Protein AF-A0A9X3ETC8-F1 (afdb_monomer_lite)

Foldseek 3Di:
DVVVVVVVVVCVVVVCCVPPQPPSVLVVQEPQDPWDFPDSPDVVFKGKTFGPVQVVPPWAFIWIWGFDPPDPGRHTDTDDGPGRGPQVVVVVVVQCVVQVVFKQKDKDFDDPLLVVLLVVPPPQWDWDDDPQWIWTDGDFWIWIWRQPDPPGIMIIIIGGHDDPDCPCNVVVNVVSVVVSCVSSVVD

pLDDT: mean 70.26, std 15.87, range [27.22, 92.06]

Structure (mmCIF, N/CA/C/O backbone):
data_AF-A0A9X3ETC8-F1
#
_entry.id   AF-A0A9X3ETC8-F1
#
loop_
_atom_site.group_PDB
_atom_site.id
_atom_site.type_symbol
_atom_site.label_atom_id
_atom_site.label_alt_id
_atom_site.label_comp_id
_atom_site.label_asym_id
_atom_site.label_entity_id
_atom_site.label_seq_id
_atom_site.pdbx_PDB_ins_code
_atom_site.Cartn_x
_atom_site.Cartn_y
_atom_site.Cartn_z
_atom_site.occupancy
_atom_site.B_iso_or_equiv
_atom_site.auth_seq_id
_atom_site.auth_comp_id
_atom_site.auth_asym_id
_atom_site.auth_atom_id
_atom_site.pdbx_PDB_model_num
ATOM 1 N N . MET A 1 1 ? 6.083 -16.010 -9.953 1.00 39.16 1 MET A N 1
ATOM 2 C CA . MET A 1 1 ? 7.253 -15.133 -10.271 1.00 39.16 1 MET A CA 1
ATOM 3 C C . MET A 1 1 ? 8.166 -15.780 -11.310 1.00 39.16 1 MET A C 1
ATOM 5 O O . MET A 1 1 ? 8.525 -15.115 -12.273 1.00 39.16 1 MET A O 1
ATOM 9 N N . ARG A 1 2 ? 8.462 -17.085 -11.193 1.00 27.22 2 ARG A N 1
ATOM 10 C CA . ARG A 1 2 ? 9.094 -17.860 -12.276 1.00 27.22 2 ARG A CA 1
ATOM 11 C C . ARG A 1 2 ? 8.297 -17.810 -13.585 1.00 27.22 2 ARG A C 1
ATOM 13 O O . ARG A 1 2 ? 8.918 -17.702 -14.631 1.00 27.22 2 ARG A O 1
ATOM 20 N N . GLU A 1 3 ? 6.960 -17.785 -13.538 1.00 28.52 3 GLU A N 1
ATOM 21 C CA . GLU A 1 3 ? 6.150 -17.654 -14.761 1.00 28.52 3 GLU A CA 1
ATOM 22 C C . GLU A 1 3 ? 6.365 -16.311 -15.467 1.00 28.52 3 GLU A C 1
ATOM 24 O O . GLU A 1 3 ? 6.357 -16.254 -16.689 1.00 28.52 3 GLU A O 1
ATOM 29 N N . TRP A 1 4 ? 6.624 -15.239 -14.712 1.00 42.66 4 TRP A N 1
ATOM 30 C CA . TRP A 1 4 ? 6.916 -13.921 -15.275 1.00 42.66 4 TRP A CA 1
ATOM 31 C C . TRP A 1 4 ? 8.305 -13.874 -15.914 1.00 42.66 4 TRP A C 1
ATOM 33 O O . TRP A 1 4 ? 8.457 -13.289 -16.975 1.00 42.66 4 TRP A O 1
ATOM 43 N N . ILE A 1 5 ? 9.305 -14.529 -15.319 1.00 41.41 5 ILE A N 1
ATOM 44 C CA . ILE A 1 5 ? 10.657 -14.628 -15.895 1.00 41.41 5 ILE A CA 1
ATOM 45 C C . ILE A 1 5 ? 10.641 -15.450 -17.193 1.00 41.41 5 ILE A C 1
ATOM 47 O O . ILE A 1 5 ? 11.252 -15.038 -18.174 1.00 41.41 5 ILE A O 1
ATOM 51 N N . VAL A 1 6 ? 9.904 -16.566 -17.221 1.00 38.47 6 VAL A N 1
ATOM 52 C CA . VAL A 1 6 ? 9.721 -17.390 -18.432 1.00 38.47 6 VAL A CA 1
ATOM 53 C C . VAL A 1 6 ? 8.978 -16.598 -19.509 1.00 38.47 6 VAL A C 1
ATOM 55 O O . VAL A 1 6 ? 9.442 -16.532 -20.642 1.00 38.47 6 VAL A O 1
ATOM 58 N N . LEU A 1 7 ? 7.896 -15.903 -19.146 1.00 48.09 7 LEU A N 1
ATOM 59 C CA . LEU A 1 7 ? 7.176 -15.021 -20.063 1.00 48.09 7 LEU A CA 1
ATOM 60 C C . LEU A 1 7 ? 8.087 -13.921 -20.638 1.00 48.09 7 LEU A C 1
ATOM 62 O O . LEU A 1 7 ? 7.991 -13.605 -21.817 1.00 48.09 7 LEU A O 1
ATOM 66 N N . LEU A 1 8 ? 8.990 -13.348 -19.837 1.00 51.72 8 LEU A N 1
ATOM 67 C CA . LEU A 1 8 ? 9.941 -12.329 -20.294 1.00 51.72 8 LEU A CA 1
ATOM 68 C C . LEU A 1 8 ? 10.992 -12.895 -21.256 1.00 51.72 8 LEU A C 1
ATOM 70 O O . LEU A 1 8 ? 11.336 -12.225 -22.232 1.00 51.72 8 LEU A O 1
ATOM 74 N N . ASP A 1 9 ? 11.492 -14.103 -20.997 1.00 51.66 9 ASP A N 1
ATOM 75 C CA . ASP A 1 9 ? 12.443 -14.769 -21.889 1.00 51.66 9 ASP A CA 1
ATOM 76 C C . ASP A 1 9 ? 11.777 -15.129 -23.225 1.00 51.66 9 ASP A C 1
ATOM 78 O O . ASP A 1 9 ? 12.325 -14.846 -24.293 1.00 51.66 9 ASP A O 1
ATOM 82 N N . ASP A 1 10 ? 10.534 -15.612 -23.180 1.00 49.53 10 ASP A N 1
ATOM 83 C CA . ASP A 1 10 ? 9.731 -15.890 -24.369 1.00 49.53 10 ASP A CA 1
ATOM 84 C C . ASP A 1 10 ? 9.409 -14.611 -25.156 1.00 49.53 10 ASP A C 1
ATOM 86 O O . ASP A 1 10 ? 9.655 -14.562 -26.361 1.00 49.53 10 ASP A O 1
ATOM 90 N N . ILE A 1 11 ? 8.948 -13.534 -24.509 1.00 52.75 11 ILE A N 1
ATOM 91 C CA . ILE A 1 11 ? 8.689 -12.237 -25.167 1.00 52.75 11 ILE A CA 1
ATOM 92 C C . ILE A 1 11 ? 9.970 -11.683 -25.804 1.00 52.75 11 ILE A C 1
ATOM 94 O O . ILE A 1 11 ? 9.935 -11.157 -26.921 1.00 52.75 11 ILE A O 1
ATOM 98 N N . ARG A 1 12 ? 11.119 -11.824 -25.127 1.00 53.34 12 ARG A N 1
ATOM 99 C CA . ARG A 1 12 ? 12.424 -11.408 -25.651 1.00 53.34 12 ARG A CA 1
ATOM 100 C C . ARG A 1 12 ? 12.841 -12.235 -26.860 1.00 53.34 12 ARG A C 1
ATOM 102 O O . ARG A 1 12 ? 13.267 -11.646 -27.851 1.00 53.34 12 ARG A O 1
ATOM 109 N N . ARG A 1 13 ? 12.714 -13.561 -26.797 1.00 59.81 13 ARG A N 1
ATOM 110 C CA . ARG A 1 13 ? 13.064 -14.470 -27.897 1.00 59.81 13 ARG A CA 1
ATOM 111 C C . ARG A 1 13 ? 12.157 -14.273 -29.110 1.00 59.81 13 ARG A C 1
ATOM 113 O O . ARG A 1 13 ? 12.621 -14.378 -30.239 1.00 59.81 13 ARG A O 1
ATOM 120 N N . LEU A 1 14 ? 10.884 -13.971 -28.872 1.00 52.88 14 LEU A N 1
ATOM 121 C CA . LEU A 1 14 ? 9.874 -13.771 -29.910 1.00 52.88 14 LEU A CA 1
ATOM 122 C C . LEU A 1 14 ? 9.866 -12.348 -30.485 1.00 52.88 14 LEU A C 1
ATOM 124 O O . LEU A 1 14 ? 9.165 -12.098 -31.459 1.00 52.88 14 LEU A O 1
ATOM 128 N N . GLY A 1 15 ? 10.601 -11.401 -29.891 1.00 54.16 15 GLY A N 1
ATOM 129 C CA . GLY A 1 15 ? 10.551 -9.991 -30.294 1.00 54.16 15 GLY A CA 1
ATOM 130 C C . GLY A 1 15 ? 9.180 -9.333 -30.077 1.00 54.16 15 GLY A C 1
ATOM 131 O O . GLY A 1 15 ? 8.964 -8.216 -30.537 1.00 54.16 15 GLY A O 1
ATOM 132 N N . ALA A 1 16 ? 8.277 -9.986 -29.342 1.00 51.78 16 ALA A N 1
ATOM 133 C CA . ALA A 1 16 ? 6.860 -9.640 -29.213 1.00 51.78 16 ALA A CA 1
ATOM 134 C C . ALA A 1 16 ? 6.584 -8.583 -28.126 1.00 51.78 16 ALA A C 1
ATOM 136 O O . ALA A 1 16 ? 5.468 -8.462 -27.617 1.00 51.78 16 ALA A O 1
ATOM 137 N N . TRP A 1 17 ? 7.604 -7.810 -27.737 1.00 50.12 17 TRP A N 1
ATOM 138 C CA . TRP A 1 17 ? 7.498 -6.773 -26.701 1.00 50.12 17 TRP A CA 1
ATOM 139 C C . TRP A 1 17 ? 6.388 -5.762 -26.993 1.00 50.12 17 TRP A C 1
ATOM 141 O O . TRP A 1 17 ? 5.783 -5.231 -26.062 1.00 50.12 17 TRP A O 1
ATOM 151 N N . THR A 1 18 ? 6.117 -5.509 -28.276 1.00 43.97 18 THR A N 1
ATOM 152 C CA . THR A 1 18 ? 5.063 -4.598 -28.721 1.00 43.97 18 THR A CA 1
ATOM 153 C C . THR A 1 18 ? 3.661 -5.176 -28.705 1.00 43.97 18 THR A C 1
ATOM 155 O O . THR A 1 18 ? 2.703 -4.410 -28.685 1.00 43.97 18 THR A O 1
ATOM 158 N N . ASP A 1 19 ? 3.551 -6.499 -28.678 1.00 40.22 19 ASP A N 1
ATOM 159 C CA . ASP A 1 19 ? 2.293 -7.201 -28.921 1.00 40.22 19 ASP A CA 1
ATOM 160 C C . ASP A 1 19 ? 1.645 -7.655 -27.606 1.00 40.22 19 ASP A C 1
ATOM 162 O O . ASP A 1 19 ? 0.431 -7.830 -27.531 1.00 40.22 19 ASP A O 1
ATOM 166 N N . VAL A 1 20 ? 2.448 -7.806 -26.546 1.00 42.38 20 VAL A N 1
ATOM 167 C CA . VAL A 1 20 ? 1.990 -8.270 -25.225 1.00 42.38 20 VAL A CA 1
ATOM 168 C C . VAL A 1 20 ? 1.671 -7.117 -24.263 1.00 42.38 20 VAL A C 1
ATOM 170 O O . VAL A 1 20 ? 0.860 -7.277 -23.351 1.00 42.38 20 VAL A O 1
ATOM 173 N N . LEU A 1 21 ? 2.263 -5.934 -24.456 1.00 48.97 21 LEU A N 1
ATOM 174 C CA . LEU A 1 21 ? 2.048 -4.773 -23.588 1.00 48.97 21 LEU A CA 1
ATOM 175 C C . LEU A 1 21 ? 1.193 -3.727 -24.309 1.00 48.97 21 LEU A C 1
ATOM 177 O O . LEU A 1 21 ? 1.611 -3.166 -25.318 1.00 48.97 21 LEU A O 1
ATOM 181 N N . ARG A 1 22 ? 0.009 -3.438 -23.754 1.00 39.44 22 ARG A N 1
ATOM 182 C CA . ARG A 1 22 ? -1.013 -2.545 -24.341 1.00 39.44 22 ARG A CA 1
ATOM 183 C C . ARG A 1 22 ? -0.495 -1.134 -24.695 1.00 39.44 22 ARG A C 1
ATOM 185 O O . ARG A 1 22 ? -1.075 -0.518 -25.577 1.00 39.44 22 ARG A O 1
ATOM 192 N N . ASP A 1 23 ? 0.613 -0.687 -24.085 1.00 44.75 23 ASP A N 1
ATOM 193 C CA . ASP A 1 23 ? 1.256 0.626 -24.301 1.00 44.75 23 ASP A CA 1
ATOM 194 C C . ASP A 1 23 ? 2.747 0.541 -24.686 1.00 44.75 23 ASP A C 1
ATOM 196 O O . ASP A 1 23 ? 3.577 1.375 -24.317 1.00 44.75 23 ASP A O 1
ATOM 200 N N . ALA A 1 24 ? 3.136 -0.476 -25.453 1.00 41.62 24 ALA A N 1
ATOM 201 C CA . ALA A 1 24 ? 4.537 -0.701 -25.806 1.00 41.62 24 ALA A CA 1
ATOM 202 C C . ALA A 1 24 ? 5.224 0.427 -26.606 1.00 41.62 24 ALA A C 1
ATOM 204 O O . ALA A 1 24 ? 6.454 0.492 -26.650 1.00 41.62 24 ALA A O 1
ATOM 205 N N . TRP A 1 25 ? 4.460 1.339 -27.215 1.00 38.66 25 TRP A N 1
ATOM 206 C CA . TRP A 1 25 ? 5.013 2.526 -27.876 1.00 38.66 25 TRP A CA 1
ATOM 207 C C . TRP A 1 25 ? 5.568 3.553 -26.876 1.00 38.66 25 TRP A C 1
ATOM 209 O O . TRP A 1 25 ? 6.599 4.160 -27.162 1.00 38.66 25 TRP A O 1
ATOM 219 N N . ALA A 1 26 ? 4.967 3.682 -25.685 1.00 42.34 26 ALA A N 1
ATOM 220 C CA . ALA A 1 26 ? 5.482 4.528 -24.601 1.00 42.34 26 ALA A CA 1
ATOM 221 C C . ALA A 1 26 ? 6.759 3.940 -23.968 1.00 42.34 26 ALA A C 1
ATOM 223 O O . ALA A 1 26 ? 7.616 4.669 -23.479 1.00 42.34 26 ALA A O 1
ATOM 224 N N . LEU A 1 27 ? 6.944 2.617 -24.047 1.00 45.84 27 LEU A N 1
ATOM 225 C CA . LEU A 1 27 ? 8.102 1.921 -23.475 1.00 45.84 27 LEU A CA 1
ATOM 226 C C . LEU A 1 27 ? 9.384 2.022 -24.319 1.00 45.84 27 LEU A C 1
ATOM 228 O O . LEU A 1 27 ? 10.471 1.799 -23.791 1.00 45.84 27 LEU A O 1
ATOM 232 N N . ARG A 1 28 ? 9.298 2.402 -25.604 1.00 49.78 28 ARG A N 1
ATOM 233 C CA . ARG A 1 28 ? 10.486 2.669 -26.447 1.00 49.78 28 ARG A CA 1
ATOM 234 C C . ARG A 1 28 ? 11.244 3.934 -26.032 1.00 49.78 28 ARG A C 1
ATOM 236 O O . ARG A 1 28 ? 12.411 4.090 -26.371 1.00 49.78 28 ARG A O 1
ATOM 243 N N . GLN A 1 29 ? 10.585 4.826 -25.300 1.00 50.62 29 GLN A N 1
ATOM 244 C CA . GLN A 1 29 ? 11.038 6.179 -24.954 1.00 50.62 29 GLN A CA 1
ATOM 245 C C . GLN A 1 29 ? 11.802 6.252 -23.631 1.00 50.62 29 GLN A C 1
ATOM 247 O O . GLN A 1 29 ? 11.858 7.266 -22.935 1.00 50.62 29 GLN A O 1
ATOM 252 N N . VAL A 1 30 ? 12.336 5.114 -23.227 1.00 50.44 30 VAL A N 1
ATOM 253 C CA . VAL A 1 30 ? 12.694 4.869 -21.856 1.00 50.44 30 VAL A CA 1
ATOM 254 C C . VAL A 1 30 ? 14.206 4.589 -21.797 1.00 50.44 30 VAL A C 1
ATOM 256 O O . VAL A 1 30 ? 14.638 3.504 -22.195 1.00 50.44 30 VAL A O 1
ATOM 259 N N . PRO A 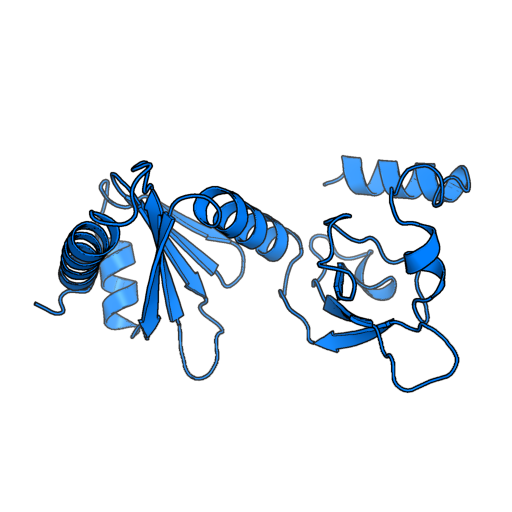1 31 ? 15.043 5.529 -21.308 1.00 45.53 31 PRO A N 1
ATOM 260 C CA . PRO A 1 31 ? 16.495 5.441 -21.468 1.00 45.53 31 PRO A CA 1
ATOM 261 C C . PRO A 1 31 ? 17.098 4.203 -20.788 1.00 45.53 31 PRO A C 1
ATOM 263 O O . PRO A 1 31 ? 16.998 4.036 -19.566 1.00 45.53 31 PRO A O 1
ATOM 266 N N . GLY A 1 32 ? 17.720 3.335 -21.598 1.00 51.44 32 GLY A N 1
ATOM 267 C CA . GLY A 1 32 ? 18.403 2.102 -21.183 1.00 51.44 32 GLY A CA 1
ATOM 268 C C . GLY A 1 32 ? 17.520 0.857 -21.009 1.00 51.44 32 GLY A C 1
ATOM 269 O O . GLY A 1 32 ? 17.924 -0.047 -20.276 1.00 51.44 32 GLY A O 1
ATOM 270 N N . ARG A 1 33 ? 16.306 0.798 -21.586 1.00 48.22 33 ARG A N 1
ATOM 271 C CA . ARG A 1 33 ? 15.261 -0.110 -21.074 1.00 48.22 33 ARG A CA 1
ATOM 272 C C . ARG A 1 33 ? 14.679 -1.118 -22.068 1.00 48.22 33 ARG A C 1
ATOM 274 O O . ARG A 1 33 ? 13.814 -0.815 -22.875 1.00 48.22 33 ARG A O 1
ATOM 281 N N . GLN A 1 34 ? 15.033 -2.378 -21.828 1.00 45.31 34 GLN A N 1
ATOM 282 C CA . GLN A 1 34 ? 14.022 -3.387 -21.509 1.00 45.31 34 GLN A CA 1
ATOM 283 C C . GLN A 1 34 ? 13.598 -3.148 -20.049 1.00 45.31 34 GLN A C 1
ATOM 285 O O . GLN A 1 34 ? 14.289 -3.580 -19.128 1.00 45.31 34 GLN A O 1
ATOM 290 N N . ALA A 1 35 ? 12.534 -2.384 -19.813 1.00 45.16 35 ALA A N 1
ATOM 291 C CA . ALA A 1 35 ? 11.927 -2.274 -18.488 1.00 45.16 35 ALA A CA 1
ATOM 292 C C . ALA A 1 35 ? 10.470 -2.677 -18.589 1.00 45.16 35 ALA A C 1
ATOM 294 O O . ALA A 1 35 ? 9.764 -2.306 -19.524 1.00 45.16 35 ALA A O 1
ATOM 295 N N . PHE A 1 36 ? 10.059 -3.470 -17.615 1.00 48.34 36 PHE A N 1
ATOM 296 C CA . PHE A 1 36 ? 8.737 -4.044 -17.533 1.00 48.34 36 PHE A CA 1
ATOM 297 C C . PHE A 1 36 ? 7.883 -3.156 -16.630 1.00 48.34 36 PHE A C 1
ATOM 299 O O . PHE A 1 36 ? 8.247 -2.946 -15.473 1.00 48.34 36 PHE A O 1
ATOM 306 N N . SER A 1 37 ? 6.779 -2.613 -17.151 1.00 50.16 37 SER A N 1
ATOM 307 C CA . SER A 1 37 ? 5.783 -1.955 -16.303 1.00 50.16 37 SER A CA 1
ATOM 308 C C . SER A 1 37 ? 4.886 -3.026 -15.701 1.00 50.16 37 SER A C 1
ATOM 310 O O . SER A 1 37 ? 4.247 -3.775 -16.437 1.00 50.16 37 SER A O 1
ATOM 312 N N . LEU A 1 38 ? 4.814 -3.098 -14.374 1.00 51.50 38 LEU A N 1
ATOM 313 C CA . LEU A 1 38 ? 3.945 -4.061 -13.681 1.00 5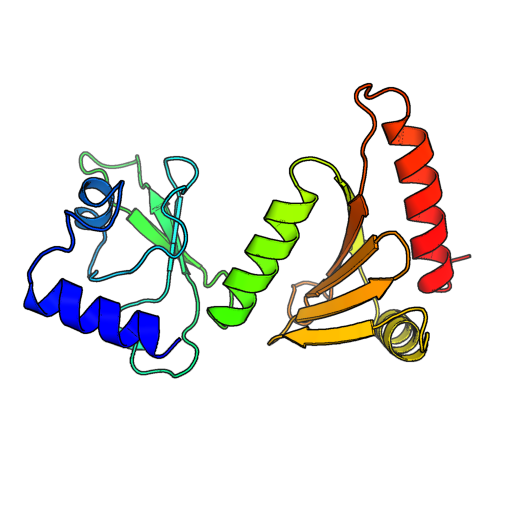1.50 38 LEU A CA 1
ATOM 314 C C . LEU A 1 38 ? 2.463 -3.669 -13.753 1.00 51.50 38 LEU A C 1
ATOM 316 O O . LEU A 1 38 ? 1.585 -4.478 -13.470 1.00 51.50 38 LEU A O 1
ATOM 320 N N . LEU A 1 39 ? 2.188 -2.430 -14.163 1.00 50.00 39 LEU A N 1
ATOM 321 C CA . LEU A 1 39 ? 0.864 -1.939 -14.507 1.00 50.00 39 LEU A CA 1
ATOM 322 C C . LEU A 1 39 ? 0.945 -1.231 -15.844 1.00 50.00 39 LEU A C 1
ATOM 324 O O . LEU A 1 39 ? 1.660 -0.244 -16.007 1.00 50.00 39 LEU A O 1
ATOM 328 N N . VAL A 1 40 ? 0.183 -1.732 -16.804 1.00 42.72 40 VAL A N 1
ATOM 329 C CA . VAL A 1 40 ? 0.017 -1.085 -18.106 1.00 42.72 40 VAL A CA 1
ATOM 330 C C . VAL A 1 40 ? -0.894 0.149 -17.998 1.00 42.72 40 VAL A C 1
ATOM 332 O O . VAL A 1 40 ? -0.940 0.949 -18.910 1.00 42.72 40 VAL A O 1
ATOM 335 N N . SER A 1 41 ? -1.543 0.389 -16.854 1.00 41.31 41 SER A N 1
ATOM 336 C CA . SER A 1 41 ? -2.283 1.631 -16.599 1.00 41.31 41 SER A CA 1
ATOM 337 C C . SER A 1 41 ? -1.474 2.558 -15.695 1.00 41.31 41 SER A C 1
ATOM 339 O O . SER A 1 41 ? -1.837 2.804 -14.546 1.00 41.31 41 SER A O 1
ATOM 341 N N . GLY A 1 42 ? -0.346 3.043 -16.206 1.00 45.19 42 GLY A N 1
ATOM 342 C CA . GLY A 1 42 ? 0.238 4.271 -15.685 1.00 45.19 42 GLY A CA 1
ATOM 343 C C . GLY A 1 42 ? -0.744 5.412 -15.926 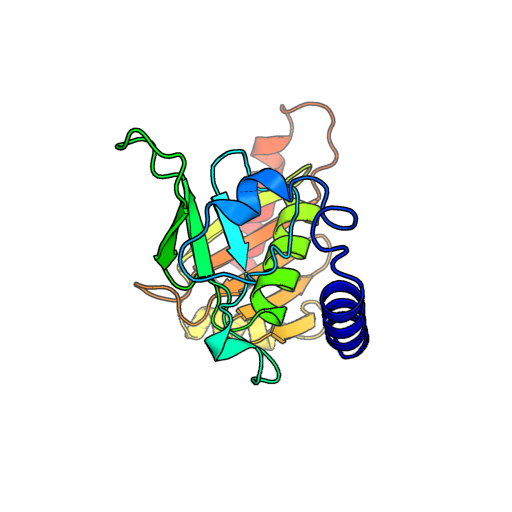1.00 45.19 42 GLY A C 1
ATOM 344 O O . GLY A 1 42 ? -1.312 5.494 -17.010 1.00 45.19 42 GLY A O 1
ATOM 345 N N . GLU A 1 43 ? -0.999 6.262 -14.936 1.00 51.88 43 GLU A N 1
ATOM 346 C CA . GLU A 1 43 ? -1.763 7.499 -15.122 1.00 51.88 43 GLU A CA 1
ATOM 347 C C . GLU A 1 43 ? -1.011 8.411 -16.108 1.00 51.88 43 GLU A C 1
ATOM 349 O O . GLU A 1 43 ? -0.249 9.252 -15.659 1.00 51.88 43 GLU A O 1
ATOM 354 N N . SER A 1 44 ? -1.174 8.167 -17.418 1.00 56.00 44 SER A N 1
ATOM 355 C CA . SER A 1 44 ? -0.645 8.800 -18.654 1.00 56.00 44 SER A CA 1
ATOM 356 C C . SER A 1 44 ? 0.853 9.173 -18.736 1.00 56.00 44 SER A C 1
ATOM 358 O O . SER A 1 44 ? 1.449 9.062 -19.804 1.00 56.00 44 SER A O 1
ATOM 360 N N . ASP A 1 45 ? 1.488 9.524 -17.621 1.00 70.50 45 ASP A N 1
ATOM 361 C CA . ASP A 1 45 ? 2.791 10.178 -17.512 1.00 70.50 45 ASP A CA 1
ATOM 362 C C . ASP A 1 45 ? 3.720 9.456 -16.523 1.00 70.50 45 ASP A C 1
ATOM 364 O O . ASP A 1 45 ? 4.820 9.932 -16.239 1.00 70.50 45 ASP A O 1
ATOM 368 N N . ARG A 1 46 ? 3.294 8.329 -15.938 1.00 67.75 46 ARG A N 1
ATOM 369 C CA . ARG A 1 46 ? 4.087 7.580 -14.952 1.00 67.75 46 ARG A CA 1
ATOM 370 C C . ARG A 1 46 ? 4.079 6.081 -15.205 1.00 67.75 46 ARG A C 1
ATOM 372 O O . ARG A 1 46 ? 3.022 5.480 -15.324 1.00 67.75 46 ARG A O 1
ATOM 379 N N . HIS A 1 47 ? 5.257 5.466 -15.175 1.00 73.00 47 HIS A N 1
ATOM 380 C CA . HIS A 1 47 ? 5.431 4.014 -15.171 1.00 73.00 47 HIS A CA 1
ATOM 381 C C . HIS A 1 47 ? 6.179 3.555 -13.923 1.00 73.00 47 HIS A C 1
ATOM 383 O O . HIS A 1 47 ? 6.989 4.301 -13.368 1.00 73.00 47 HIS A O 1
ATOM 389 N N . TRP A 1 48 ? 5.958 2.299 -13.528 1.00 75.81 48 TRP A N 1
ATOM 390 C CA . TRP A 1 48 ? 6.671 1.673 -12.419 1.00 75.81 48 TRP A CA 1
ATOM 391 C C . TRP A 1 48 ? 7.211 0.308 -12.803 1.00 75.81 48 TRP A C 1
ATOM 393 O O . TRP A 1 48 ? 6.483 -0.527 -13.340 1.00 75.81 48 TRP A O 1
ATOM 403 N N . GLY A 1 49 ? 8.481 0.064 -12.499 1.00 76.25 49 GLY A N 1
ATOM 404 C CA . GLY A 1 49 ? 9.093 -1.226 -12.791 1.00 76.25 49 GLY A CA 1
ATOM 405 C C . GLY A 1 49 ? 10.537 -1.353 -12.322 1.00 76.25 49 GLY A C 1
ATOM 406 O O . GLY A 1 49 ? 11.160 -0.349 -11.962 1.00 76.25 49 GLY A O 1
ATOM 407 N N . PRO A 1 50 ? 11.087 -2.577 -12.330 1.00 75.38 50 PRO A N 1
ATOM 408 C CA . PRO A 1 50 ? 12.501 -2.806 -12.083 1.00 75.38 50 PRO A CA 1
ATOM 409 C C . PRO A 1 50 ? 13.364 -2.298 -13.244 1.00 75.38 50 PRO A C 1
ATOM 411 O O . PRO A 1 50 ? 12.914 -2.157 -14.385 1.00 75.38 50 PRO A O 1
ATOM 414 N N . GLN A 1 51 ? 14.639 -2.036 -12.958 1.00 72.25 51 GLN A N 1
ATOM 415 C CA . GLN A 1 51 ? 15.629 -1.748 -13.993 1.00 72.25 51 GLN A CA 1
ATOM 416 C C . GLN A 1 51 ? 16.263 -3.036 -14.511 1.00 72.25 51 GLN A C 1
ATOM 418 O O . GLN A 1 51 ? 16.382 -4.014 -13.779 1.00 72.25 51 GLN A O 1
ATOM 423 N N . PHE A 1 52 ? 16.757 -3.007 -15.752 1.00 66.06 52 PHE A N 1
ATOM 424 C CA . PHE A 1 52 ? 17.413 -4.160 -16.374 1.00 66.06 52 PHE A CA 1
ATOM 425 C C . PHE A 1 52 ? 18.550 -4.736 -15.514 1.00 66.06 52 PHE A C 1
ATOM 427 O O . PHE A 1 52 ? 18.650 -5.946 -15.338 1.00 66.06 52 PHE A O 1
ATOM 434 N N . ARG A 1 53 ? 19.359 -3.860 -14.904 1.00 72.75 53 ARG A N 1
ATOM 435 C CA . ARG A 1 53 ? 20.460 -4.246 -14.005 1.00 72.75 53 ARG A CA 1
ATOM 436 C C . ARG A 1 53 ? 20.014 -5.021 -12.761 1.00 72.75 53 ARG A C 1
ATOM 438 O O . ARG A 1 53 ? 20.828 -5.711 -12.163 1.00 72.75 53 ARG A O 1
ATOM 445 N N . ASP A 1 54 ? 18.752 -4.885 -12.365 1.00 72.94 54 ASP A N 1
ATOM 446 C CA . ASP A 1 54 ? 18.198 -5.510 -11.169 1.00 72.94 54 ASP A CA 1
ATOM 447 C C . ASP A 1 54 ? 17.462 -6.821 -11.483 1.00 72.94 54 ASP A C 1
ATOM 449 O O . ASP A 1 54 ? 17.177 -7.574 -10.560 1.00 72.94 54 ASP A O 1
ATOM 453 N N . LEU A 1 55 ? 17.201 -7.149 -12.757 1.00 70.44 55 LEU A N 1
ATOM 454 C CA . LEU A 1 55 ? 16.401 -8.323 -13.149 1.00 70.44 55 LEU A CA 1
ATOM 455 C C . LEU A 1 55 ? 17.004 -9.674 -12.732 1.00 70.44 55 LEU A C 1
ATOM 457 O O . LEU A 1 55 ? 16.281 -10.661 -12.667 1.00 70.44 55 LEU A O 1
ATOM 461 N N . GLY A 1 56 ? 18.307 -9.732 -12.442 1.00 69.19 56 GLY A N 1
ATOM 462 C CA . GLY A 1 56 ? 18.954 -10.937 -11.909 1.00 69.19 56 GLY A CA 1
ATOM 463 C C . GLY A 1 56 ? 18.682 -11.191 -10.421 1.00 69.19 56 GLY A C 1
ATOM 464 O O . GLY A 1 56 ? 19.106 -12.215 -9.890 1.00 69.19 56 GLY A O 1
ATOM 465 N N . ARG A 1 57 ? 18.019 -10.261 -9.726 1.00 72.50 57 ARG A N 1
ATOM 466 C CA . ARG A 1 57 ? 17.654 -10.399 -8.313 1.00 72.50 57 ARG A CA 1
ATOM 467 C C . ARG A 1 57 ? 16.351 -11.176 -8.195 1.00 72.50 57 ARG A C 1
ATOM 469 O O . ARG A 1 57 ? 15.448 -10.986 -9.000 1.00 72.50 57 ARG A O 1
ATOM 476 N N . GLU A 1 58 ? 16.239 -11.983 -7.143 1.00 76.75 58 GLU A N 1
ATOM 477 C CA . GLU A 1 58 ? 15.003 -12.707 -6.837 1.00 76.75 58 GLU A CA 1
ATOM 478 C C . GLU A 1 58 ? 13.819 -11.744 -6.680 1.00 76.75 58 GLU A C 1
ATOM 480 O O . GLU A 1 58 ? 12.777 -11.964 -7.270 1.00 76.75 58 GLU A O 1
ATOM 485 N N . ASP A 1 59 ? 13.986 -10.631 -5.965 1.00 66.75 59 ASP A N 1
ATOM 486 C CA . ASP A 1 59 ? 12.926 -9.638 -5.756 1.00 66.75 59 ASP A CA 1
ATOM 487 C C . ASP A 1 59 ? 13.485 -8.220 -5.983 1.00 66.75 59 ASP A C 1
ATOM 489 O O . ASP A 1 59 ? 14.013 -7.599 -5.050 1.00 66.75 59 ASP A O 1
ATOM 493 N N . PRO A 1 60 ? 13.504 -7.732 -7.239 1.00 78.75 60 PRO A N 1
ATOM 494 C CA . PRO A 1 60 ? 14.159 -6.477 -7.582 1.00 78.75 60 PRO A CA 1
ATOM 495 C C . PRO A 1 60 ? 13.386 -5.252 -7.073 1.00 78.75 60 PRO A C 1
ATOM 497 O O . PRO A 1 60 ? 12.162 -5.293 -6.963 1.00 78.75 60 PRO A O 1
ATOM 500 N N . PRO A 1 61 ? 14.066 -4.123 -6.812 1.00 81.38 61 PRO A N 1
ATOM 501 C CA . PRO A 1 61 ? 13.407 -2.867 -6.475 1.00 81.38 61 PRO A CA 1
ATOM 502 C C . PRO A 1 61 ? 12.539 -2.353 -7.624 1.00 81.38 61 PRO A C 1
ATOM 504 O O . PRO A 1 61 ? 12.832 -2.576 -8.799 1.00 81.38 61 PRO A O 1
ATOM 507 N N . THR A 1 62 ? 11.496 -1.603 -7.272 1.00 80.38 62 THR A N 1
ATOM 508 C CA . THR A 1 62 ? 10.617 -0.919 -8.226 1.00 80.38 62 THR A CA 1
ATOM 509 C C . THR A 1 62 ? 10.931 0.571 -8.245 1.00 80.38 62 THR A C 1
ATOM 511 O O . THR A 1 62 ? 11.040 1.210 -7.197 1.00 80.38 62 THR A O 1
ATOM 514 N N . TYR A 1 63 ? 11.057 1.135 -9.440 1.00 81.75 63 TYR A N 1
ATOM 515 C CA . TYR A 1 63 ? 11.363 2.545 -9.679 1.00 81.75 63 TYR A CA 1
ATOM 516 C C . TYR A 1 63 ? 10.161 3.248 -10.294 1.00 81.75 63 TYR A C 1
ATOM 518 O O . TYR A 1 63 ? 9.415 2.606 -11.029 1.00 81.75 63 TYR A O 1
ATOM 526 N N . ASP A 1 64 ? 9.993 4.547 -10.036 1.00 79.31 64 ASP A N 1
ATOM 527 C CA . ASP A 1 64 ? 9.111 5.383 -10.850 1.00 79.31 64 ASP A CA 1
ATOM 528 C C . ASP A 1 64 ? 9.845 5.979 -12.052 1.00 79.31 64 ASP A C 1
ATOM 530 O O . ASP A 1 64 ? 11.056 6.234 -12.072 1.00 79.31 64 ASP A O 1
ATOM 534 N N . PHE A 1 65 ? 9.066 6.184 -13.098 1.00 77.19 65 PHE A N 1
ATOM 535 C CA . PHE A 1 65 ? 9.521 6.713 -14.361 1.00 77.19 65 PHE A CA 1
ATOM 536 C C . PHE A 1 65 ? 8.498 7.730 -14.819 1.00 77.19 65 PHE A C 1
ATOM 538 O O . PHE A 1 65 ? 7.361 7.363 -15.093 1.00 77.19 65 PHE A O 1
ATOM 545 N N . VAL A 1 66 ? 8.889 8.997 -14.850 1.00 77.19 66 VAL A N 1
ATOM 546 C CA . VAL A 1 66 ? 7.975 10.111 -15.107 1.00 77.19 66 VAL A CA 1
ATOM 547 C C . VAL A 1 66 ? 8.268 10.669 -16.490 1.00 77.19 66 VAL A C 1
ATOM 549 O O . VAL A 1 66 ? 9.438 10.846 -16.838 1.00 77.19 66 VAL A O 1
ATOM 552 N N . ALA A 1 67 ? 7.221 10.907 -17.274 1.00 72.00 67 ALA A N 1
ATOM 553 C CA . ALA A 1 67 ? 7.323 11.568 -18.561 1.00 72.00 67 ALA A CA 1
ATOM 554 C C . ALA A 1 67 ? 7.939 12.953 -18.357 1.00 72.00 67 ALA A C 1
ATOM 556 O O . ALA A 1 67 ? 7.483 13.753 -17.538 1.00 72.00 67 ALA A O 1
ATOM 557 N N . ASP A 1 68 ? 9.016 13.212 -19.081 1.00 72.38 68 ASP A N 1
ATOM 558 C CA . ASP A 1 68 ? 9.629 14.519 -19.156 1.00 72.38 68 ASP A CA 1
ATOM 559 C C . ASP A 1 68 ? 9.060 15.258 -20.361 1.00 72.38 68 ASP A C 1
ATOM 561 O O . ASP A 1 68 ? 9.382 14.966 -21.509 1.00 72.38 68 ASP A O 1
ATOM 565 N N . TRP A 1 69 ? 8.192 16.222 -20.071 1.00 67.81 69 TRP A N 1
ATOM 566 C CA . TRP A 1 69 ? 7.552 17.071 -21.071 1.00 67.81 69 TRP A CA 1
ATOM 567 C C . TRP A 1 69 ? 8.391 18.304 -21.443 1.00 67.81 69 TRP A C 1
ATOM 569 O O . TRP A 1 69 ? 7.923 19.143 -22.207 1.00 67.81 69 TRP A O 1
ATOM 579 N N . SER A 1 70 ? 9.602 18.458 -20.887 1.00 69.00 70 SER A N 1
ATOM 580 C CA . SER A 1 70 ? 10.434 19.656 -21.086 1.00 69.00 70 SER A CA 1
ATOM 581 C C . SER A 1 70 ? 11.296 19.647 -22.355 1.00 69.00 70 SER A C 1
ATOM 583 O O . SER A 1 70 ? 11.946 20.652 -22.641 1.00 69.00 70 SER A O 1
ATOM 585 N N . GLY A 1 71 ? 11.302 18.552 -23.121 1.00 61.56 71 GLY A N 1
ATOM 586 C CA . GLY A 1 71 ? 12.052 18.426 -24.374 1.00 61.56 71 GLY A CA 1
ATOM 587 C C . GLY A 1 71 ? 11.181 18.031 -25.571 1.00 61.56 71 GLY A C 1
ATOM 588 O O . GLY A 1 71 ? 10.060 17.555 -25.410 1.00 61.56 71 GLY A O 1
ATOM 589 N N . ASP A 1 72 ? 11.732 18.175 -26.781 1.00 55.41 72 ASP A N 1
ATOM 590 C CA . ASP A 1 72 ? 11.089 17.775 -28.051 1.00 55.41 72 ASP A CA 1
ATOM 591 C C . ASP A 1 72 ? 10.893 16.248 -28.189 1.00 55.41 72 ASP A C 1
ATOM 593 O O . ASP A 1 72 ? 10.226 15.768 -29.108 1.00 55.41 72 ASP A O 1
ATOM 597 N N . GLY A 1 73 ? 11.461 15.465 -27.267 1.00 55.97 73 GLY A N 1
ATOM 598 C CA . GLY A 1 73 ? 11.245 14.031 -27.136 1.00 55.97 73 GLY A CA 1
ATOM 599 C C . GLY A 1 73 ? 10.372 13.727 -25.925 1.00 55.97 73 GLY A C 1
ATOM 600 O O . GLY A 1 73 ? 10.675 14.153 -24.816 1.00 55.97 73 GLY A O 1
ATOM 601 N N . ARG A 1 74 ? 9.311 12.936 -26.119 1.00 55.53 74 ARG A N 1
ATOM 602 C CA . ARG A 1 74 ? 8.639 12.260 -25.002 1.00 55.53 74 ARG A CA 1
ATOM 603 C C . ARG A 1 74 ? 9.633 11.241 -24.455 1.00 55.53 74 ARG A C 1
ATOM 605 O O . ARG A 1 74 ? 9.758 10.173 -25.036 1.00 55.53 74 ARG A O 1
ATOM 612 N N . GLU A 1 75 ? 10.395 11.581 -23.424 1.00 63.41 75 GLU A N 1
ATOM 613 C CA . GLU A 1 75 ? 11.312 10.651 -22.760 1.00 63.41 75 GLU A CA 1
ATOM 614 C C . GLU A 1 75 ? 10.899 10.458 -21.305 1.00 63.41 75 GLU A C 1
ATOM 616 O O . GLU A 1 75 ? 10.501 11.398 -20.623 1.00 63.41 75 GLU A O 1
ATOM 621 N N . PHE A 1 76 ? 11.004 9.234 -20.790 1.00 66.62 76 PHE A N 1
ATOM 622 C CA . PHE A 1 76 ? 10.723 8.972 -19.379 1.00 66.62 76 PHE A CA 1
ATOM 623 C C . PHE A 1 76 ? 11.993 9.076 -18.545 1.00 66.62 76 PHE A C 1
ATOM 625 O O . PHE A 1 76 ? 12.869 8.203 -18.599 1.00 66.62 76 PHE A O 1
ATOM 632 N N . ARG A 1 77 ? 12.071 10.082 -17.674 1.00 71.38 77 ARG A N 1
ATOM 633 C CA . ARG A 1 77 ? 13.161 10.184 -16.702 1.00 71.38 77 ARG A CA 1
ATOM 634 C C . ARG A 1 77 ? 12.952 9.196 -15.563 1.00 71.38 77 ARG A C 1
ATOM 636 O O . ARG A 1 77 ? 11.838 8.973 -15.090 1.00 71.38 77 ARG A O 1
ATOM 643 N N . ARG A 1 78 ? 14.050 8.587 -15.108 1.00 69.75 78 ARG A N 1
ATOM 644 C CA . ARG A 1 78 ? 14.047 7.814 -13.861 1.00 69.75 78 ARG A CA 1
ATOM 645 C C . ARG A 1 78 ? 13.833 8.759 -12.692 1.00 69.75 78 ARG A C 1
ATOM 647 O O . ARG A 1 78 ? 14.627 9.680 -12.522 1.00 69.75 78 ARG A O 1
ATOM 654 N N . GLY A 1 79 ? 12.821 8.484 -11.882 1.00 69.50 79 GLY A N 1
ATOM 655 C CA . GLY A 1 79 ? 12.681 9.115 -10.583 1.00 69.50 79 GLY A CA 1
ATOM 656 C C . GLY A 1 79 ? 13.386 8.309 -9.485 1.00 69.50 79 GLY A C 1
ATOM 657 O O . GLY A 1 79 ? 14.550 7.911 -9.616 1.00 69.50 79 GLY A O 1
ATOM 658 N N . ARG A 1 80 ? 12.693 8.116 -8.369 1.00 80.69 80 ARG A N 1
ATOM 659 C CA . ARG A 1 80 ? 13.133 7.433 -7.154 1.00 80.69 80 ARG A CA 1
ATOM 660 C C . ARG A 1 80 ? 12.776 5.943 -7.152 1.00 80.69 80 ARG A C 1
ATOM 662 O O . ARG A 1 80 ? 11.926 5.460 -7.896 1.00 80.69 80 ARG A O 1
ATOM 669 N N . VAL A 1 81 ? 13.418 5.203 -6.251 1.00 81.50 81 VAL A N 1
ATOM 670 C CA . VAL A 1 81 ? 12.911 3.889 -5.832 1.00 81.50 81 VAL A CA 1
ATOM 671 C C . VAL A 1 81 ? 11.576 4.126 -5.127 1.00 81.50 81 VAL A C 1
ATOM 673 O O . VAL A 1 81 ? 11.523 4.905 -4.177 1.00 81.50 81 VAL A O 1
ATOM 676 N N . VAL A 1 82 ? 10.507 3.498 -5.613 1.00 76.25 82 VAL A N 1
ATOM 677 C CA . VAL A 1 82 ? 9.173 3.568 -4.992 1.00 76.25 82 VAL A CA 1
ATOM 678 C C . VAL A 1 82 ? 8.897 2.395 -4.069 1.00 76.25 82 VAL A C 1
ATOM 680 O O . VAL A 1 82 ? 8.069 2.520 -3.181 1.00 76.25 82 VAL A O 1
ATOM 683 N N . ALA A 1 83 ? 9.591 1.275 -4.271 1.00 76.00 83 ALA A N 1
ATOM 684 C CA . ALA A 1 83 ? 9.570 0.154 -3.350 1.00 76.00 83 ALA A CA 1
ATOM 685 C C . ALA A 1 83 ? 10.900 -0.607 -3.423 1.00 76.00 83 ALA A C 1
ATOM 687 O O . ALA A 1 83 ? 11.435 -0.800 -4.521 1.00 76.00 83 ALA A O 1
ATOM 688 N N . PRO A 1 84 ? 11.424 -1.099 -2.290 1.00 77.12 84 PRO A N 1
ATOM 689 C CA . PRO A 1 84 ? 12.676 -1.857 -2.256 1.00 77.12 84 PRO A CA 1
ATOM 690 C C . PRO A 1 84 ? 12.567 -3.224 -2.947 1.00 77.12 84 PRO A C 1
ATOM 692 O O . PRO A 1 84 ? 13.592 -3.813 -3.292 1.00 77.12 84 PRO A O 1
ATOM 695 N N . ARG A 1 85 ? 11.338 -3.717 -3.144 1.00 78.62 85 ARG A N 1
ATOM 696 C CA . ARG A 1 85 ? 10.988 -5.031 -3.691 1.00 78.62 85 ARG A CA 1
ATOM 697 C C . ARG A 1 85 ? 9.755 -4.932 -4.583 1.00 78.62 85 ARG A C 1
ATOM 699 O O . ARG A 1 85 ? 8.846 -4.147 -4.296 1.00 78.62 85 ARG A O 1
ATOM 706 N N . VAL A 1 86 ? 9.705 -5.736 -5.639 1.00 76.12 86 VAL A N 1
ATOM 707 C CA . VAL A 1 86 ? 8.588 -5.761 -6.585 1.00 76.12 86 VAL A CA 1
ATOM 708 C C . VAL A 1 86 ? 7.358 -6.406 -5.965 1.00 76.12 86 VAL A C 1
ATOM 710 O O . VAL A 1 86 ? 6.239 -5.963 -6.213 1.00 76.12 86 VAL A O 1
ATOM 713 N N . SER A 1 87 ? 7.566 -7.394 -5.093 1.00 69.56 87 SER A N 1
ATOM 714 C CA . SER A 1 87 ? 6.496 -8.010 -4.306 1.00 69.56 87 SER A CA 1
ATOM 715 C C . SER A 1 87 ? 5.803 -6.991 -3.396 1.00 69.56 87 SER A C 1
ATOM 717 O O . SER A 1 87 ? 4.576 -6.888 -3.419 1.00 69.56 87 SER A O 1
ATOM 719 N N . THR A 1 88 ? 6.581 -6.181 -2.666 1.00 72.06 88 THR A N 1
ATOM 720 C CA . THR A 1 88 ? 6.070 -5.091 -1.823 1.00 72.06 88 THR A CA 1
ATOM 721 C C . THR A 1 88 ? 5.263 -4.104 -2.653 1.00 72.06 88 THR A C 1
ATOM 723 O O . THR A 1 88 ? 4.121 -3.824 -2.307 1.00 72.06 88 THR A O 1
ATOM 726 N N . TRP A 1 89 ? 5.798 -3.650 -3.790 1.00 78.75 89 TRP A N 1
ATOM 727 C CA . TRP A 1 89 ? 5.066 -2.740 -4.669 1.00 78.75 89 TRP A CA 1
ATOM 728 C C . TRP A 1 89 ? 3.745 -3.336 -5.167 1.00 78.75 89 TRP A C 1
ATOM 730 O O . TRP A 1 89 ? 2.719 -2.665 -5.132 1.00 78.75 89 TRP A O 1
ATOM 740 N N . ALA A 1 90 ? 3.752 -4.596 -5.613 1.00 75.06 90 ALA A N 1
ATOM 741 C CA . ALA A 1 90 ? 2.565 -5.249 -6.156 1.00 75.06 90 ALA A CA 1
ATOM 742 C C . ALA A 1 90 ? 1.477 -5.413 -5.092 1.00 75.06 90 ALA A C 1
ATOM 744 O O . ALA A 1 90 ? 0.307 -5.154 -5.359 1.00 75.06 90 ALA A O 1
ATOM 745 N N . ILE A 1 91 ? 1.859 -5.807 -3.878 1.00 71.50 91 ILE A N 1
ATOM 746 C CA . ILE A 1 91 ? 0.921 -5.982 -2.771 1.00 71.50 91 ILE A CA 1
ATOM 747 C C . ILE A 1 91 ? 0.373 -4.634 -2.308 1.00 71.50 91 ILE A C 1
ATOM 749 O O . ILE A 1 91 ? -0.838 -4.498 -2.162 1.00 71.50 91 ILE A O 1
ATOM 753 N N . GLU A 1 92 ? 1.225 -3.623 -2.143 1.00 71.88 92 GLU A N 1
ATOM 754 C CA . GLU A 1 92 ? 0.777 -2.270 -1.805 1.00 71.88 92 GLU A CA 1
ATOM 755 C C . GLU A 1 92 ? -0.142 -1.699 -2.878 1.00 71.88 92 GLU A C 1
ATOM 757 O O . GLU A 1 92 ? -1.151 -1.074 -2.555 1.00 71.88 92 GLU A O 1
ATOM 762 N N . PHE A 1 93 ? 0.169 -1.938 -4.153 1.00 72.69 93 PHE A N 1
ATOM 763 C CA . PHE A 1 93 ? -0.696 -1.536 -5.246 1.00 72.69 93 PHE A CA 1
ATOM 764 C C . PHE A 1 93 ? -2.036 -2.269 -5.204 1.00 72.69 93 PHE A C 1
ATOM 766 O O . PHE A 1 93 ? -3.062 -1.618 -5.340 1.00 72.69 93 PHE A O 1
ATOM 773 N N . LEU A 1 94 ? -2.059 -3.587 -4.995 1.00 71.56 94 LEU A N 1
ATOM 774 C CA . LEU A 1 94 ? -3.298 -4.364 -4.900 1.00 71.56 94 LEU A CA 1
ATOM 775 C C . LEU A 1 94 ? -4.153 -3.918 -3.716 1.00 71.56 94 LEU A C 1
ATOM 777 O O . LEU A 1 94 ? -5.348 -3.699 -3.885 1.00 71.56 94 LEU A O 1
ATOM 781 N N . VAL A 1 95 ? -3.543 -3.728 -2.545 1.00 68.94 95 VAL A N 1
ATOM 782 C CA . VAL A 1 95 ? -4.211 -3.171 -1.365 1.00 68.94 95 VAL A CA 1
ATOM 783 C C . VAL A 1 95 ? -4.794 -1.807 -1.713 1.00 68.94 95 VAL A C 1
ATOM 785 O O . VAL A 1 95 ? -5.997 -1.594 -1.601 1.00 68.94 95 VAL A O 1
ATOM 788 N N . ARG A 1 96 ? -3.977 -0.889 -2.229 1.00 65.62 96 ARG A N 1
ATOM 789 C CA . ARG A 1 96 ? -4.465 0.429 -2.625 1.00 65.62 96 ARG A CA 1
ATOM 790 C C . ARG A 1 96 ? -5.572 0.316 -3.660 1.00 65.62 96 ARG A C 1
ATOM 792 O O . ARG A 1 96 ? -6.590 0.940 -3.465 1.00 65.62 96 ARG A O 1
ATOM 799 N N . TYR A 1 97 ? -5.447 -0.488 -4.706 1.00 65.62 97 TYR A N 1
ATOM 800 C CA . TYR A 1 97 ? -6.441 -0.613 -5.772 1.00 65.62 97 TYR A CA 1
ATOM 801 C C . TYR A 1 97 ? -7.778 -1.180 -5.276 1.00 65.62 97 TYR A C 1
ATOM 803 O O . TYR A 1 97 ? -8.838 -0.627 -5.581 1.00 65.62 97 TYR A O 1
ATOM 811 N N . LEU A 1 98 ? -7.735 -2.251 -4.477 1.00 63.28 98 LEU A N 1
ATOM 812 C CA . LEU A 1 98 ? -8.925 -2.892 -3.914 1.00 63.28 98 LEU A CA 1
ATOM 813 C C . LEU A 1 98 ? -9.693 -1.951 -2.980 1.00 63.28 98 LEU A C 1
ATOM 815 O O . LEU A 1 98 ? -10.920 -2.017 -2.924 1.00 63.28 98 LEU A O 1
ATOM 819 N N . PHE A 1 99 ? -8.989 -1.051 -2.293 1.00 64.00 99 PHE A N 1
ATOM 820 C CA . PHE A 1 99 ? -9.602 -0.112 -1.361 1.00 64.00 99 PHE A CA 1
ATOM 821 C C . PHE A 1 99 ? -9.876 1.278 -1.995 1.00 64.00 99 PHE A C 1
ATOM 823 O O . PHE A 1 99 ? -10.930 1.855 -1.758 1.00 64.00 99 PHE A O 1
ATOM 830 N N . LEU A 1 100 ? -9.055 1.791 -2.915 1.00 57.72 100 LEU A N 1
ATOM 831 C CA . LEU A 1 100 ? -9.132 3.151 -3.490 1.00 57.72 100 LEU A CA 1
ATOM 832 C C . LEU A 1 100 ? -10.460 3.488 -4.164 1.00 57.72 100 LEU A C 1
ATOM 834 O O . LEU A 1 100 ? -10.873 4.643 -4.137 1.00 57.72 100 LEU A O 1
ATOM 838 N N . SER A 1 101 ? -11.136 2.514 -4.772 1.00 55.47 101 SER A N 1
ATOM 839 C CA . SER A 1 101 ? -12.379 2.807 -5.493 1.00 55.47 101 SER A CA 1
ATOM 840 C C . SER A 1 101 ? -13.592 2.979 -4.572 1.00 55.47 101 SER A C 1
ATOM 842 O O . SER A 1 101 ? -14.568 3.605 -4.990 1.00 55.47 101 SER A O 1
ATOM 844 N N . ARG A 1 102 ? -13.555 2.433 -3.342 1.00 63.97 102 ARG A N 1
ATOM 845 C CA . ARG A 1 102 ? -14.699 2.351 -2.409 1.00 63.97 102 ARG A CA 1
ATOM 846 C C . ARG A 1 102 ? -14.271 2.176 -0.943 1.00 63.97 102 ARG A C 1
ATOM 848 O O . ARG A 1 102 ? -14.809 1.313 -0.251 1.00 63.97 102 ARG A O 1
ATOM 855 N N . SER A 1 103 ? -13.292 2.936 -0.454 1.00 73.06 103 SER A N 1
ATOM 856 C CA . SER A 1 103 ? -12.852 2.843 0.947 1.00 73.06 103 SER A CA 1
ATOM 857 C C . SER A 1 103 ? -12.808 4.182 1.662 1.00 73.06 103 SER A C 1
ATOM 859 O O . SER A 1 103 ? -12.551 5.229 1.072 1.00 73.06 103 SER A O 1
ATOM 861 N N . LEU A 1 104 ? -12.970 4.113 2.981 1.00 81.19 104 LEU A N 1
ATOM 862 C CA . LEU A 1 104 ? -12.457 5.128 3.889 1.00 81.19 104 LEU A CA 1
ATOM 863 C C . LEU A 1 104 ? -10.932 5.022 3.909 1.00 81.19 104 LEU A C 1
ATOM 865 O O . LEU A 1 104 ? -10.395 3.911 3.890 1.00 81.19 104 LEU A O 1
ATOM 869 N N . GLN A 1 105 ? -10.247 6.162 3.938 1.00 83.75 105 GLN A N 1
ATOM 870 C CA . GLN A 1 105 ? -8.790 6.224 4.036 1.00 83.75 105 GLN A CA 1
ATOM 871 C C . GLN A 1 105 ? -8.383 7.174 5.150 1.00 83.75 105 GLN A C 1
ATOM 873 O O . GLN A 1 105 ? -8.884 8.296 5.238 1.00 83.75 105 GLN A O 1
ATOM 878 N N . LEU A 1 106 ? -7.473 6.711 6.001 1.00 85.75 106 LEU A N 1
ATOM 879 C CA . LEU A 1 106 ? -6.872 7.511 7.060 1.00 85.75 106 LEU A CA 1
ATOM 880 C C . LEU A 1 106 ? -5.365 7.304 7.045 1.00 85.75 106 LEU A C 1
ATOM 882 O O . LEU A 1 106 ? -4.898 6.167 7.043 1.00 85.75 106 LEU A O 1
ATOM 886 N N . GLU A 1 107 ? -4.620 8.401 7.096 1.00 86.56 107 GLU A N 1
ATOM 887 C CA . GLU A 1 107 ? -3.178 8.374 7.314 1.00 86.56 107 GLU A CA 1
ATOM 888 C C . GLU A 1 107 ? -2.859 8.959 8.688 1.00 86.56 107 GLU A C 1
ATOM 890 O O . GLU A 1 107 ? -3.363 10.023 9.060 1.00 86.56 107 GLU A O 1
ATOM 895 N N . LEU A 1 108 ? -2.053 8.241 9.467 1.00 87.56 108 LEU A N 1
ATOM 896 C CA . LEU A 1 108 ? -1.654 8.637 10.813 1.00 87.56 108 LEU A CA 1
ATOM 897 C C . LEU A 1 108 ? -0.162 8.335 11.007 1.00 87.56 108 LEU A C 1
ATOM 899 O O . LEU A 1 108 ? 0.286 7.251 10.632 1.00 87.56 108 LEU A O 1
ATOM 903 N N . PRO A 1 109 ? 0.618 9.232 11.632 1.00 87.88 109 PRO A N 1
ATOM 904 C CA . PRO A 1 109 ? 1.952 8.865 12.087 1.00 87.88 109 PRO A CA 1
ATOM 905 C C . PRO A 1 109 ? 1.842 7.785 13.168 1.00 87.88 109 PRO A C 1
ATOM 907 O O . PRO A 1 109 ? 0.896 7.808 13.966 1.00 87.88 109 PRO A O 1
ATOM 910 N N . ALA A 1 110 ? 2.807 6.872 13.206 1.00 85.75 110 ALA A N 1
ATOM 911 C CA . ALA A 1 110 ? 2.914 5.814 14.204 1.00 85.75 110 ALA A CA 1
ATOM 912 C C . ALA A 1 110 ? 4.203 5.957 15.013 1.00 85.75 110 ALA A C 1
ATOM 914 O O . ALA A 1 110 ? 5.238 6.371 14.495 1.00 85.75 110 ALA A O 1
ATOM 915 N N . SER A 1 111 ? 4.152 5.561 16.275 1.00 89.50 111 SER A N 1
ATOM 916 C CA . SER A 1 111 ? 5.321 5.347 17.124 1.00 89.50 111 SER A CA 1
ATOM 917 C C . SER A 1 111 ? 5.565 3.850 17.333 1.00 89.50 111 SER A C 1
ATOM 919 O O . SER A 1 111 ? 4.645 3.040 17.222 1.00 89.50 111 SER A O 1
ATOM 921 N N . GLU A 1 112 ? 6.793 3.458 17.679 1.00 89.38 112 GLU A N 1
ATOM 922 C CA . GLU A 1 112 ? 7.111 2.049 17.969 1.00 89.38 112 GLU A CA 1
ATOM 923 C C . GLU A 1 112 ? 6.223 1.409 19.056 1.00 89.38 112 GLU A C 1
ATOM 925 O O . GLU A 1 112 ? 5.795 0.272 18.857 1.00 89.38 112 GLU A O 1
ATOM 930 N N . PRO A 1 113 ? 5.860 2.092 20.165 1.00 91.06 113 PRO A N 1
ATOM 931 C CA . PRO A 1 113 ? 4.907 1.540 21.133 1.00 91.06 113 PRO A CA 1
ATOM 932 C C . PRO A 1 113 ? 3.538 1.203 20.527 1.00 91.06 113 PRO A C 1
ATOM 934 O O . PRO A 1 113 ? 2.927 0.199 20.886 1.00 91.06 113 PRO A O 1
ATOM 937 N N . GLU A 1 114 ? 3.060 2.013 19.584 1.00 91.12 114 GLU A N 1
ATOM 938 C CA . GLU A 1 114 ? 1.777 1.791 18.913 1.00 91.12 114 GLU A CA 1
ATOM 939 C C . GLU A 1 114 ? 1.855 0.635 17.916 1.00 91.12 114 GLU A C 1
ATOM 941 O O . GLU A 1 114 ? 0.924 -0.164 17.825 1.00 91.12 114 GLU A O 1
ATOM 946 N N . LEU A 1 115 ? 2.987 0.489 17.223 1.00 88.62 115 LEU A N 1
ATOM 947 C CA . LEU A 1 115 ? 3.249 -0.670 16.371 1.00 88.62 115 LEU A CA 1
ATOM 948 C C . LEU A 1 115 ? 3.350 -1.957 17.193 1.00 88.62 115 LEU A C 1
ATOM 950 O O . LEU A 1 115 ? 2.756 -2.970 16.829 1.00 88.62 115 LEU A O 1
ATOM 954 N N . ALA A 1 116 ? 4.056 -1.925 18.326 1.00 89.38 116 ALA A N 1
ATOM 955 C CA . ALA A 1 116 ? 4.138 -3.054 19.249 1.00 89.38 116 ALA A CA 1
ATOM 956 C C . ALA A 1 116 ? 2.749 -3.473 19.751 1.00 89.38 116 ALA A C 1
ATOM 958 O O . ALA A 1 116 ? 2.449 -4.665 19.804 1.00 89.38 116 ALA A O 1
ATOM 959 N N . ARG A 1 117 ? 1.882 -2.496 20.040 1.00 89.75 117 ARG A N 1
ATOM 960 C CA . ARG A 1 117 ? 0.492 -2.744 20.424 1.00 89.75 117 ARG A CA 1
ATOM 961 C C . ARG A 1 117 ? -0.318 -3.376 19.295 1.00 89.75 117 ARG A C 1
ATOM 963 O O . ARG A 1 117 ? -0.982 -4.375 19.541 1.00 89.75 117 ARG A O 1
ATOM 970 N N . LEU A 1 118 ? -0.245 -2.856 18.067 1.00 88.50 118 LEU A N 1
ATOM 971 C CA . LEU A 1 118 ? -0.928 -3.463 16.914 1.00 88.50 118 LEU A CA 1
ATOM 972 C C . LEU A 1 118 ? -0.512 -4.924 16.714 1.00 88.50 118 LEU A C 1
ATOM 974 O O . LEU A 1 118 ? -1.365 -5.792 16.544 1.00 88.50 118 LEU A O 1
ATOM 978 N N . ARG A 1 119 ? 0.791 -5.206 16.821 1.00 87.75 119 ARG A N 1
ATOM 979 C CA . ARG A 1 119 ? 1.351 -6.564 16.744 1.00 87.75 119 ARG A CA 1
ATOM 980 C C . ARG A 1 119 ? 0.845 -7.484 17.864 1.00 87.75 119 ARG A C 1
ATOM 982 O O . ARG A 1 119 ? 0.838 -8.696 17.674 1.00 87.75 119 ARG A O 1
ATOM 989 N N . SER A 1 120 ? 0.413 -6.943 19.008 1.00 87.94 120 SER A N 1
ATOM 990 C CA . SER A 1 120 ? -0.060 -7.724 20.160 1.00 87.94 120 SER A CA 1
ATOM 991 C C . SER A 1 120 ? -1.574 -7.967 20.213 1.00 87.94 120 SER A C 1
ATOM 993 O O . SER A 1 120 ? -2.019 -8.685 21.103 1.00 87.94 120 SER A O 1
ATOM 995 N N . LEU A 1 121 ? -2.382 -7.386 19.314 1.00 83.56 121 LEU A N 1
ATOM 996 C CA . LEU A 1 121 ? -3.856 -7.451 19.382 1.00 83.56 121 LEU A CA 1
ATOM 997 C C . LEU A 1 121 ? -4.465 -8.845 19.095 1.00 83.56 121 LEU A C 1
ATOM 999 O O . LEU A 1 121 ? -5.668 -9.033 19.263 1.00 83.56 121 LEU A O 1
ATOM 1003 N N . GLY A 1 122 ? -3.660 -9.853 18.748 1.00 68.19 122 GLY A N 1
ATOM 1004 C CA . GLY A 1 122 ? -4.118 -11.244 18.662 1.00 68.19 122 GLY A CA 1
ATOM 1005 C C . GLY A 1 122 ? -5.111 -11.491 17.512 1.00 68.19 122 GLY A C 1
ATOM 1006 O O . GLY A 1 122 ? -4.962 -10.878 16.465 1.00 68.19 122 GLY A O 1
ATOM 1007 N N . PRO A 1 123 ? -6.101 -12.398 17.649 1.00 62.31 123 PRO A N 1
ATOM 1008 C CA . PRO A 1 123 ? -6.913 -12.915 16.534 1.00 62.31 123 PRO A CA 1
ATOM 1009 C C . PRO A 1 123 ? -7.814 -11.884 15.842 1.00 62.31 123 PRO A C 1
ATOM 1011 O O . PRO A 1 123 ? -8.266 -12.144 14.731 1.00 62.31 123 PRO A O 1
ATOM 1014 N N . GLU A 1 124 ? -8.065 -10.724 16.458 1.00 69.06 124 GLU A N 1
ATOM 1015 C CA . GLU A 1 124 ? -8.702 -9.601 15.757 1.00 69.06 124 GLU A CA 1
ATOM 1016 C C . GLU A 1 124 ? -7.801 -9.004 14.680 1.00 69.06 124 GLU A C 1
ATOM 1018 O O . GLU A 1 124 ? -8.302 -8.308 13.805 1.00 69.06 124 GLU A O 1
ATOM 1023 N N . VAL A 1 125 ? -6.490 -9.235 14.767 1.00 75.00 125 VAL A N 1
ATOM 1024 C CA . VAL A 1 125 ? -5.488 -8.632 13.907 1.00 75.00 125 VAL A CA 1
ATOM 1025 C C . VAL A 1 125 ? -4.562 -9.695 13.319 1.00 75.00 125 VAL A C 1
ATOM 1027 O O . VAL A 1 125 ? -3.618 -10.155 13.963 1.00 75.00 125 VAL A O 1
ATOM 1030 N N . VAL A 1 126 ? -4.776 -10.060 12.054 1.00 75.25 126 VAL A N 1
ATOM 1031 C CA . VAL A 1 126 ? -3.844 -10.940 11.334 1.00 75.25 126 VAL A CA 1
ATOM 1032 C C . VAL A 1 126 ? -2.698 -10.094 10.789 1.00 75.25 126 VAL A C 1
ATOM 1034 O O . VAL A 1 126 ? -2.868 -9.326 9.842 1.00 75.25 126 VAL A O 1
ATOM 1037 N N . ALA A 1 127 ? -1.526 -10.222 11.412 1.00 79.62 127 ALA A N 1
ATOM 1038 C CA . ALA A 1 127 ? -0.325 -9.498 11.017 1.00 79.62 127 ALA A CA 1
ATOM 1039 C C . ALA A 1 127 ? 0.477 -10.273 9.958 1.00 79.62 127 ALA A C 1
ATOM 1041 O O . ALA A 1 127 ? 0.839 -11.433 10.156 1.00 79.62 127 ALA A O 1
ATOM 1042 N N . SER A 1 128 ? 0.804 -9.613 8.850 1.00 78.88 128 SER A N 1
ATOM 1043 C CA . SER A 1 128 ? 1.699 -10.120 7.804 1.00 78.88 128 SER A CA 1
ATOM 1044 C C . SER A 1 128 ? 2.780 -9.093 7.492 1.00 78.88 128 SER A C 1
ATOM 1046 O O . SER A 1 128 ? 2.485 -7.913 7.329 1.00 78.88 128 SER A O 1
ATOM 1048 N N . ARG A 1 129 ? 4.038 -9.526 7.363 1.00 81.75 129 ARG A N 1
ATOM 1049 C CA . ARG A 1 129 ? 5.153 -8.649 6.976 1.00 81.75 129 ARG A CA 1
ATOM 1050 C C . ARG A 1 129 ? 5.583 -8.912 5.538 1.00 81.75 129 ARG A C 1
ATOM 1052 O O . ARG A 1 129 ? 5.867 -10.048 5.170 1.00 81.75 129 ARG A O 1
ATOM 1059 N N . ILE A 1 130 ? 5.654 -7.851 4.739 1.00 73.00 130 ILE A N 1
ATOM 1060 C CA . ILE A 1 130 ? 5.944 -7.877 3.303 1.00 73.00 130 ILE A CA 1
ATOM 1061 C C . ILE A 1 130 ? 7.014 -6.821 3.012 1.00 73.00 130 ILE A C 1
ATOM 1063 O O . ILE A 1 130 ? 6.732 -5.646 2.783 1.00 73.00 130 ILE A O 1
ATOM 1067 N N . GLY A 1 131 ? 8.278 -7.246 3.041 1.00 73.06 131 GLY A N 1
ATOM 1068 C CA . GLY A 1 131 ? 9.417 -6.331 2.949 1.00 73.06 131 GLY A CA 1
ATOM 1069 C C . GLY A 1 131 ? 9.458 -5.368 4.140 1.00 73.06 131 GLY A C 1
ATOM 1070 O O . GLY A 1 131 ? 9.475 -5.809 5.295 1.00 73.06 131 GLY A O 1
ATOM 1071 N N . ASP A 1 132 ? 9.451 -4.069 3.842 1.00 75.75 132 ASP A N 1
ATOM 1072 C CA . ASP A 1 132 ? 9.435 -2.985 4.838 1.00 75.75 132 ASP A CA 1
ATOM 1073 C C . ASP A 1 132 ? 8.016 -2.525 5.189 1.00 75.75 132 ASP A C 1
ATOM 1075 O O . ASP A 1 132 ? 7.831 -1.460 5.775 1.00 75.75 132 ASP A O 1
ATOM 1079 N N . SER A 1 133 ? 7.021 -3.343 4.850 1.00 79.00 133 SER A N 1
ATOM 1080 C CA . SER A 1 133 ? 5.619 -3.080 5.127 1.00 79.00 133 SER A CA 1
ATOM 1081 C C . SER A 1 133 ? 5.031 -4.150 6.044 1.00 79.00 133 SER A C 1
ATOM 1083 O O . SER A 1 133 ? 5.332 -5.338 5.911 1.00 79.00 133 SER A O 1
ATOM 1085 N N . GLU A 1 134 ? 4.179 -3.740 6.976 1.00 87.19 134 GLU A N 1
ATOM 1086 C CA . GLU A 1 134 ? 3.357 -4.630 7.800 1.00 87.19 134 GLU A CA 1
ATOM 1087 C C . GLU A 1 134 ? 1.885 -4.391 7.471 1.00 87.19 134 GLU A C 1
ATOM 1089 O O . GLU A 1 134 ? 1.441 -3.253 7.332 1.00 87.19 134 GLU A O 1
ATOM 1094 N N . LEU A 1 135 ? 1.135 -5.473 7.308 1.00 86.31 135 LEU A N 1
ATOM 1095 C CA . LEU A 1 135 ? -0.299 -5.468 7.078 1.00 86.31 135 LEU A CA 1
ATOM 1096 C C . LEU A 1 135 ? -0.982 -6.077 8.293 1.00 86.31 135 LEU A C 1
ATOM 1098 O O . LEU A 1 135 ? -0.586 -7.147 8.746 1.00 86.31 135 LEU A O 1
ATOM 1102 N N . PHE A 1 136 ? -2.008 -5.404 8.787 1.00 88.56 136 PHE A N 1
ATOM 1103 C CA . PHE A 1 136 ? -2.813 -5.811 9.927 1.00 88.56 136 PHE A CA 1
ATOM 1104 C C . PHE A 1 136 ? -4.270 -5.838 9.476 1.00 88.56 136 PHE A C 1
ATOM 1106 O O . PHE A 1 136 ? -4.876 -4.787 9.260 1.00 88.56 136 PHE A O 1
ATOM 1113 N N . GLU A 1 137 ? -4.820 -7.029 9.278 1.00 85.00 137 GLU A N 1
ATOM 1114 C CA . GLU A 1 137 ? -6.225 -7.208 8.903 1.00 85.00 137 GLU A CA 1
ATOM 1115 C C . GLU A 1 137 ? -7.091 -7.345 10.148 1.00 85.00 137 GLU A C 1
ATOM 1117 O O . GLU A 1 137 ? -6.742 -8.117 11.032 1.00 85.00 137 GLU A O 1
ATOM 1122 N N . PHE A 1 138 ? -8.219 -6.641 10.193 1.00 86.00 138 PHE A N 1
ATOM 1123 C CA . PHE A 1 138 ? -9.214 -6.747 11.256 1.00 86.00 138 PHE A CA 1
ATOM 1124 C C . PHE A 1 138 ? -10.625 -6.737 10.678 1.00 86.00 138 PHE A C 1
ATOM 1126 O O . PHE A 1 138 ? -10.833 -6.388 9.516 1.00 86.00 138 PHE A O 1
ATOM 1133 N N . ASP A 1 139 ? -11.620 -7.094 11.491 1.00 82.75 139 ASP A N 1
ATOM 1134 C CA . ASP A 1 139 ? -13.006 -7.125 11.024 1.00 82.75 139 ASP A CA 1
ATOM 1135 C C . ASP A 1 139 ? -13.423 -5.762 10.451 1.00 82.75 139 ASP A C 1
ATOM 1137 O O . ASP A 1 139 ? -13.491 -4.772 11.175 1.00 82.75 139 ASP A O 1
ATOM 1141 N N . GLY A 1 140 ? -13.675 -5.683 9.146 1.00 78.75 140 GLY A N 1
ATOM 1142 C CA . GLY A 1 140 ? -14.073 -4.446 8.477 1.00 78.75 140 GLY A CA 1
ATOM 1143 C C . GLY A 1 140 ? -12.936 -3.486 8.105 1.00 78.75 140 GLY A C 1
ATOM 1144 O O . GLY A 1 140 ? -13.235 -2.345 7.747 1.00 78.75 140 GLY A O 1
ATOM 1145 N N . GLY A 1 141 ? -11.663 -3.897 8.132 1.00 85.00 141 GLY A N 1
ATOM 1146 C CA . GLY A 1 141 ? -10.590 -3.048 7.614 1.00 85.00 141 GLY A CA 1
ATOM 1147 C C . GLY A 1 141 ? -9.187 -3.652 7.581 1.00 85.00 141 GLY A C 1
ATOM 1148 O O . GLY A 1 141 ? -8.943 -4.798 7.940 1.00 85.00 141 GLY A O 1
ATOM 1149 N N . LEU A 1 142 ? -8.253 -2.836 7.104 1.00 87.31 142 LEU A N 1
ATOM 1150 C CA . LEU A 1 142 ? -6.844 -3.165 6.939 1.00 87.31 142 LEU A CA 1
ATOM 1151 C C . LEU A 1 142 ? -5.995 -1.968 7.373 1.00 87.31 142 LEU A C 1
ATOM 1153 O O . LEU A 1 142 ? -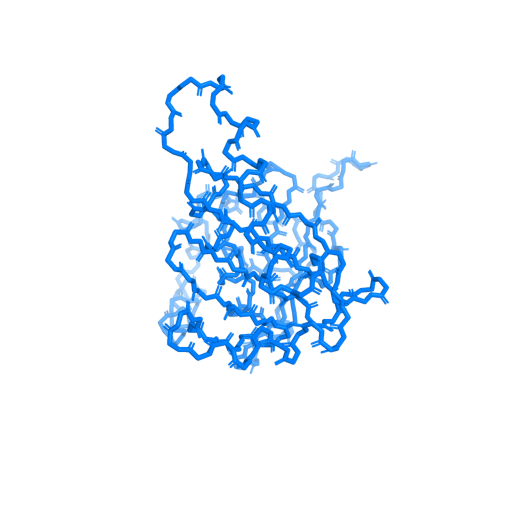6.268 -0.838 6.969 1.00 87.31 142 LEU A O 1
ATOM 1157 N N . VAL A 1 143 ? -4.941 -2.203 8.147 1.00 88.62 143 VAL A N 1
ATOM 1158 C CA . VAL A 1 143 ? -3.884 -1.216 8.388 1.00 88.62 143 VAL A CA 1
ATOM 1159 C C . VAL A 1 143 ? -2.622 -1.651 7.655 1.00 88.62 143 VAL A C 1
ATOM 1161 O O . VAL A 1 143 ? -2.133 -2.757 7.851 1.00 88.62 143 VAL A O 1
ATOM 1164 N N . HIS A 1 144 ? -2.080 -0.766 6.829 1.00 86.75 144 HIS A N 1
ATOM 1165 C CA . HIS A 1 144 ? -0.761 -0.878 6.217 1.00 86.75 144 HIS A CA 1
ATOM 1166 C C . HIS A 1 144 ? 0.208 0.058 6.936 1.00 86.75 144 HIS A C 1
ATOM 1168 O O . HIS A 1 144 ? -0.027 1.259 7.010 1.00 86.75 144 HIS A O 1
ATOM 1174 N N . VAL A 1 145 ? 1.302 -0.482 7.459 1.00 86.12 145 VAL A N 1
ATOM 1175 C CA . VAL A 1 145 ? 2.407 0.274 8.052 1.00 86.12 145 VAL A CA 1
ATOM 1176 C C . VAL A 1 145 ? 3.601 0.207 7.121 1.00 86.12 145 VAL A C 1
ATOM 1178 O O . VAL A 1 145 ? 4.034 -0.884 6.770 1.00 86.12 145 VAL A O 1
ATOM 1181 N N . GLU A 1 146 ? 4.167 1.359 6.781 1.00 79.94 146 GLU A N 1
ATOM 1182 C CA . GLU A 1 146 ? 5.447 1.465 6.075 1.00 79.94 146 GLU A CA 1
ATOM 1183 C C . GLU A 1 146 ? 6.555 1.744 7.109 1.00 79.94 146 GLU A C 1
ATOM 1185 O O . GLU A 1 146 ? 6.616 2.831 7.678 1.00 79.94 146 GLU A O 1
ATOM 1190 N N . LEU A 1 147 ? 7.409 0.758 7.407 1.00 76.12 147 LEU A N 1
ATOM 1191 C CA . LEU A 1 147 ? 8.408 0.814 8.491 1.00 76.12 147 LEU A CA 1
ATOM 1192 C C . LEU A 1 147 ? 9.606 1.725 8.172 1.00 76.12 147 LEU A C 1
ATOM 1194 O O . LEU A 1 147 ? 10.319 2.150 9.077 1.00 76.12 147 LEU A O 1
ATOM 1198 N N . GLY A 1 148 ? 9.838 2.014 6.889 1.00 68.69 148 GLY A N 1
ATOM 1199 C CA . GLY A 1 148 ? 10.966 2.812 6.399 1.00 68.69 148 GLY A CA 1
ATOM 1200 C C . GLY A 1 148 ? 10.610 4.232 5.952 1.00 68.69 148 GLY A C 1
ATOM 1201 O O . GLY A 1 148 ? 11.458 4.901 5.359 1.00 68.69 148 GLY A O 1
ATOM 1202 N N . SER A 1 149 ? 9.377 4.702 6.174 1.00 64.88 149 SER A N 1
ATOM 1203 C CA . SER A 1 149 ? 8.984 6.044 5.736 1.00 64.88 149 SER A CA 1
ATOM 1204 C C . SER A 1 149 ? 9.688 7.127 6.563 1.00 64.88 149 SER A C 1
ATOM 1206 O O . SER A 1 149 ? 9.759 7.041 7.784 1.00 64.88 149 SER A O 1
ATOM 1208 N N . ALA A 1 150 ? 10.198 8.176 5.913 1.00 57.34 150 ALA A N 1
ATOM 1209 C CA . ALA A 1 150 ? 10.695 9.373 6.594 1.00 57.34 150 ALA A CA 1
ATOM 1210 C C . ALA A 1 150 ? 9.532 10.367 6.808 1.00 57.34 150 ALA A C 1
ATOM 1212 O O . ALA A 1 150 ? 8.770 10.581 5.862 1.00 57.34 150 ALA A O 1
ATOM 1213 N N . PRO A 1 151 ? 9.377 11.001 7.992 1.00 70.06 151 PRO A N 1
ATOM 1214 C CA . PRO A 1 151 ? 10.298 11.042 9.140 1.00 70.06 151 PRO A CA 1
ATOM 1215 C C . PRO A 1 151 ? 10.137 9.899 10.164 1.00 70.06 151 PRO A C 1
ATOM 1217 O O . PRO A 1 151 ? 10.860 9.865 11.155 1.00 70.06 151 PRO A O 1
ATOM 1220 N N . GLY A 1 152 ? 9.195 8.987 9.953 1.00 76.31 152 GLY A N 1
ATOM 1221 C CA . GLY A 1 152 ? 8.927 7.828 10.800 1.00 76.31 152 GLY A CA 1
ATOM 1222 C C . GLY A 1 152 ? 7.807 6.978 10.193 1.00 76.31 152 GLY A C 1
ATOM 1223 O O . GLY A 1 152 ? 7.257 7.361 9.152 1.00 76.31 152 GLY A O 1
ATOM 1224 N N . PRO A 1 153 ? 7.452 5.839 10.809 1.00 83.00 153 PRO A N 1
ATOM 1225 C CA . PRO A 1 153 ? 6.468 4.929 10.246 1.00 83.00 153 PRO A CA 1
ATOM 1226 C C . PRO A 1 153 ? 5.097 5.597 10.100 1.00 83.00 153 PRO A C 1
ATOM 1228 O O . PRO A 1 153 ? 4.612 6.294 10.995 1.00 83.00 153 PRO A O 1
ATOM 1231 N N . THR A 1 154 ? 4.469 5.378 8.948 1.00 84.69 154 THR A N 1
ATOM 1232 C CA . THR A 1 154 ? 3.135 5.901 8.630 1.00 84.69 154 THR A CA 1
ATOM 1233 C C . THR A 1 154 ? 2.138 4.753 8.554 1.00 84.69 154 THR A C 1
ATOM 1235 O O . THR A 1 154 ? 2.365 3.777 7.839 1.00 84.69 154 THR A O 1
ATOM 1238 N N . LEU A 1 155 ? 1.026 4.883 9.281 1.00 86.75 155 LEU A N 1
ATOM 1239 C CA . LEU A 1 155 ? -0.137 4.004 9.197 1.00 86.75 155 LEU A CA 1
ATOM 1240 C C . LEU A 1 155 ? -1.063 4.514 8.097 1.00 86.75 155 LEU A C 1
ATOM 1242 O O . LEU A 1 155 ? -1.555 5.639 8.178 1.00 86.75 155 LEU A O 1
ATOM 1246 N N . ARG A 1 156 ? -1.362 3.667 7.118 1.00 86.94 156 ARG A N 1
ATOM 1247 C CA . ARG A 1 156 ? -2.438 3.854 6.146 1.00 86.94 156 ARG A CA 1
ATOM 1248 C C . ARG A 1 156 ? -3.548 2.865 6.462 1.00 86.94 156 ARG A C 1
ATOM 1250 O O . ARG A 1 156 ? -3.355 1.658 6.371 1.00 86.94 156 ARG A O 1
ATOM 1257 N N . CYS A 1 157 ? -4.700 3.370 6.874 1.00 87.06 157 CYS A N 1
ATOM 1258 C CA . CYS A 1 157 ?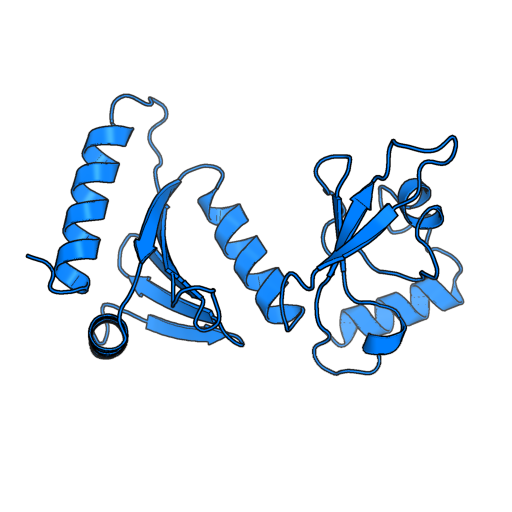 -5.828 2.552 7.301 1.00 87.06 157 CYS A CA 1
ATOM 1259 C C . CYS A 1 157 ? -6.927 2.601 6.243 1.00 87.06 157 CYS A C 1
ATOM 1261 O O . CYS A 1 157 ? -7.306 3.681 5.785 1.00 87.06 157 CYS A O 1
ATOM 1263 N N . TYR A 1 158 ? -7.464 1.435 5.908 1.00 85.94 158 TYR A N 1
ATOM 1264 C CA . TYR A 1 158 ? -8.489 1.239 4.898 1.00 85.94 158 TYR A CA 1
ATOM 1265 C C . TYR A 1 158 ? -9.690 0.521 5.510 1.00 85.94 158 TYR A C 1
ATOM 1267 O O . TYR A 1 158 ? -9.526 -0.454 6.239 1.00 85.94 158 TYR A O 1
ATOM 1275 N N . ALA A 1 159 ? -10.899 0.970 5.187 1.00 84.44 159 ALA A N 1
ATOM 1276 C CA . ALA A 1 159 ? -12.129 0.243 5.500 1.00 84.44 159 ALA A CA 1
ATOM 1277 C C . ALA A 1 159 ? -13.081 0.284 4.303 1.00 84.44 159 ALA A C 1
ATOM 1279 O O . ALA A 1 159 ? -13.187 1.337 3.668 1.00 84.44 159 ALA A O 1
ATOM 1280 N N . PRO A 1 160 ? -13.786 -0.813 3.973 1.00 78.00 160 PRO A N 1
ATOM 1281 C CA . PRO A 1 160 ? -14.773 -0.804 2.902 1.00 78.00 160 PRO A CA 1
ATOM 1282 C C . PRO A 1 160 ? -15.853 0.253 3.159 1.00 78.00 160 PRO A C 1
ATOM 1284 O O . PRO A 1 160 ? -16.422 0.324 4.244 1.00 78.00 160 PRO A O 1
ATOM 1287 N N . PHE A 1 161 ? -16.183 1.034 2.136 1.00 77.62 161 PHE A N 1
ATOM 1288 C CA . PHE A 1 161 ? -17.283 1.990 2.140 1.00 77.62 161 PHE A CA 1
ATOM 1289 C C . PHE A 1 161 ? -18.167 1.728 0.924 1.00 77.62 161 PHE A C 1
ATOM 1291 O O . PHE A 1 161 ? -17.794 1.998 -0.215 1.00 77.62 161 PHE A O 1
ATOM 1298 N N . ARG A 1 162 ? -19.330 1.118 1.163 1.00 70.81 162 ARG A N 1
ATOM 1299 C CA . ARG A 1 162 ? -20.220 0.626 0.098 1.00 70.81 162 ARG A CA 1
ATOM 1300 C C . ARG A 1 162 ? -21.420 1.529 -0.174 1.00 70.81 162 ARG A C 1
ATOM 1302 O O . ARG A 1 162 ? -22.234 1.172 -1.023 1.00 70.81 162 ARG A O 1
ATOM 1309 N N . GLU A 1 163 ? -21.555 2.655 0.523 1.00 67.50 163 GLU A N 1
ATOM 1310 C CA . GLU A 1 163 ? -22.679 3.554 0.273 1.00 67.50 163 GLU A CA 1
ATOM 1311 C C . GLU A 1 163 ? -22.551 4.230 -1.093 1.00 67.50 163 GLU A C 1
ATOM 1313 O O . GLU A 1 163 ? -21.470 4.642 -1.517 1.00 67.50 163 GLU A O 1
ATOM 1318 N N . ALA A 1 164 ? -23.681 4.315 -1.793 1.00 59.62 164 ALA A N 1
ATOM 1319 C CA . ALA A 1 164 ? -23.778 4.991 -3.082 1.00 59.62 164 ALA A CA 1
ATOM 1320 C C . ALA A 1 164 ? -23.837 6.522 -2.933 1.00 59.62 164 ALA A C 1
ATOM 1322 O O . ALA A 1 164 ? -23.476 7.240 -3.863 1.00 59.62 164 ALA A O 1
ATOM 1323 N N . ASP A 1 165 ? -24.279 7.009 -1.770 1.00 66.12 165 ASP A N 1
ATOM 1324 C CA . ASP A 1 165 ? -24.331 8.427 -1.421 1.00 66.12 165 ASP A CA 1
ATOM 1325 C C . ASP A 1 165 ? -23.131 8.802 -0.533 1.00 66.12 165 ASP A C 1
ATOM 1327 O O . ASP A 1 165 ? -22.683 8.031 0.312 1.00 66.12 165 ASP A O 1
ATOM 1331 N N . ARG A 1 166 ? -22.590 10.005 -0.734 1.00 68.62 166 ARG A N 1
ATOM 1332 C CA . ARG A 1 166 ? -21.454 10.543 0.025 1.00 68.62 166 ARG A CA 1
ATOM 1333 C C . ARG A 1 166 ? -21.845 11.047 1.416 1.00 68.62 166 ARG A C 1
ATOM 1335 O O . ARG A 1 166 ? -20.950 11.320 2.215 1.00 68.62 166 ARG A O 1
ATOM 1342 N N . SER A 1 167 ? -23.136 11.179 1.720 1.00 78.06 167 SER A N 1
ATOM 1343 C CA . SER A 1 167 ? -23.621 11.720 2.998 1.00 78.06 167 SER A CA 1
ATOM 1344 C C . SER A 1 167 ? -23.179 10.908 4.228 1.00 78.06 167 SER A C 1
ATOM 1346 O O . SER A 1 167 ? -22.840 11.507 5.252 1.00 78.06 167 SER A O 1
ATOM 1348 N N . GLY A 1 168 ? -23.071 9.578 4.134 1.00 80.44 168 GLY A N 1
ATOM 1349 C CA . GLY A 1 168 ? -22.583 8.73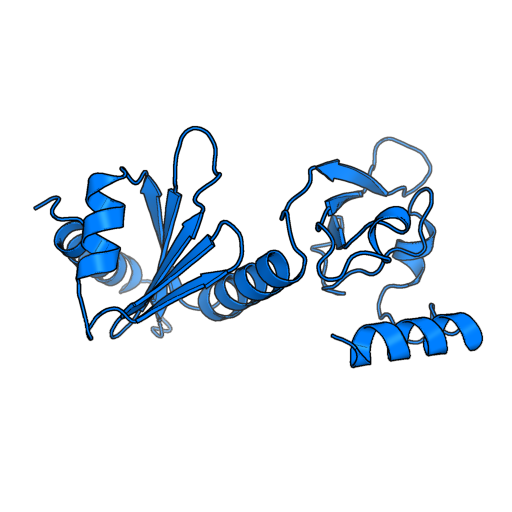4 5.233 1.00 80.44 168 GLY A CA 1
ATOM 1350 C C . GLY A 1 168 ? -21.060 8.596 5.317 1.00 80.44 168 GLY A C 1
ATOM 1351 O O . GLY A 1 168 ? -20.552 8.015 6.279 1.00 80.44 168 GLY A O 1
ATOM 1352 N N . TYR A 1 169 ? -20.298 9.193 4.388 1.00 82.00 169 TYR A N 1
ATOM 1353 C CA . TYR A 1 169 ? -18.834 9.097 4.386 1.00 82.00 169 TYR A CA 1
ATOM 1354 C C . TYR A 1 169 ? -18.213 9.689 5.656 1.00 82.00 169 TYR A C 1
ATOM 1356 O O . TYR A 1 169 ? -17.387 9.042 6.295 1.00 82.00 169 TYR A O 1
ATOM 1364 N N . TYR A 1 170 ? -18.600 10.908 6.048 1.00 85.25 170 TYR A N 1
ATOM 1365 C CA . TYR A 1 170 ? -17.995 11.582 7.205 1.00 85.25 170 TYR A CA 1
ATOM 1366 C C . TYR A 1 170 ? -18.304 10.888 8.541 1.00 85.25 170 TYR A C 1
ATOM 1368 O O . TYR A 1 170 ? -17.362 10.678 9.311 1.00 85.25 170 TYR A O 1
ATOM 1376 N N . PRO A 1 171 ? -19.557 10.479 8.831 1.00 87.00 171 PRO A N 1
ATOM 1377 C CA . PRO A 1 171 ? -19.849 9.661 10.005 1.00 87.00 171 PRO A CA 1
ATOM 1378 C C . PRO A 1 171 ? -19.062 8.345 10.024 1.00 87.00 171 PRO A C 1
ATOM 1380 O O . PRO A 1 171 ? -18.461 8.008 11.046 1.00 87.00 171 PRO A O 1
ATOM 1383 N N . ALA A 1 172 ? -18.999 7.635 8.893 1.00 85.50 172 ALA A N 1
ATOM 1384 C CA . ALA A 1 172 ? -18.273 6.373 8.790 1.00 85.50 172 ALA A CA 1
ATOM 1385 C C . ALA A 1 172 ? -16.758 6.566 8.978 1.00 85.50 172 ALA A C 1
ATOM 1387 O O . ALA A 1 172 ? -16.130 5.823 9.731 1.00 85.50 172 ALA A O 1
ATOM 1388 N N . ALA A 1 173 ? -16.174 7.610 8.381 1.00 86.75 173 ALA A N 1
ATOM 1389 C CA . ALA A 1 173 ? -14.778 8.000 8.584 1.00 86.75 173 ALA A CA 1
ATOM 1390 C C . ALA A 1 173 ? -14.487 8.359 10.048 1.00 86.75 173 ALA A C 1
ATOM 1392 O O . ALA A 1 173 ? -13.443 7.981 10.580 1.00 86.75 173 ALA A O 1
ATOM 1393 N N . GLY A 1 174 ? -15.413 9.054 10.717 1.00 89.38 174 GLY A N 1
ATOM 1394 C CA . GLY A 1 174 ? -15.318 9.384 12.137 1.00 89.38 174 GLY A CA 1
ATOM 1395 C C . GLY A 1 174 ? -15.302 8.138 13.023 1.00 89.38 174 GLY A C 1
ATOM 1396 O O . GLY A 1 174 ? -14.399 7.987 13.847 1.00 89.38 174 GLY A O 1
ATOM 1397 N N . ALA A 1 175 ? -16.246 7.218 12.814 1.00 89.19 175 ALA A N 1
ATOM 1398 C CA . ALA A 1 175 ? -16.311 5.949 13.539 1.00 89.19 175 ALA A CA 1
ATOM 1399 C C . ALA A 1 175 ? -15.067 5.082 13.284 1.00 89.19 175 ALA A C 1
ATOM 1401 O O . ALA A 1 175 ? -14.465 4.552 14.220 1.00 89.19 175 ALA A O 1
ATOM 1402 N N . PHE A 1 176 ? -14.631 5.007 12.025 1.00 90.25 176 PHE A N 1
ATOM 1403 C CA . PHE A 1 176 ? -13.418 4.300 11.635 1.00 90.25 176 PHE A CA 1
ATOM 1404 C C . PHE A 1 176 ? -12.180 4.872 12.331 1.00 90.25 176 PHE A C 1
ATOM 1406 O O . PHE A 1 176 ? -11.406 4.127 12.929 1.00 90.25 176 PHE A O 1
ATOM 1413 N N . ARG A 1 177 ? -12.032 6.202 12.347 1.00 91.75 177 ARG A N 1
ATOM 1414 C CA . ARG A 1 177 ? -10.932 6.876 13.045 1.00 91.75 177 ARG A CA 1
ATOM 1415 C C . ARG A 1 177 ? -10.920 6.547 14.532 1.00 91.75 177 ARG A C 1
ATOM 1417 O O . ARG A 1 177 ? -9.857 6.232 15.053 1.00 91.75 177 ARG A O 1
ATOM 1424 N N . GLN A 1 178 ? -12.069 6.593 15.206 1.00 91.88 178 GLN A N 1
ATOM 1425 C CA . GLN A 1 178 ? -12.148 6.269 16.635 1.00 91.88 178 GLN A CA 1
ATOM 1426 C C . GLN A 1 178 ? -11.720 4.830 16.922 1.00 91.88 178 GLN A C 1
ATOM 1428 O O . GLN A 1 178 ? -10.957 4.589 17.855 1.00 91.88 178 GLN A O 1
ATOM 1433 N N . ARG A 1 179 ? -12.128 3.885 16.072 1.00 89.94 179 ARG A N 1
ATOM 1434 C CA . ARG A 1 179 ? -11.694 2.492 16.186 1.00 89.94 179 ARG A CA 1
ATOM 1435 C C . ARG A 1 179 ? -10.179 2.345 16.041 1.00 89.94 179 ARG A C 1
ATOM 1437 O O . ARG A 1 179 ? -9.558 1.693 16.875 1.00 89.94 179 ARG A O 1
ATOM 1444 N N . ILE A 1 180 ? -9.576 2.988 15.039 1.00 91.19 180 ILE A N 1
ATOM 1445 C CA . ILE A 1 180 ? -8.116 2.973 14.864 1.00 91.19 180 ILE A CA 1
ATOM 1446 C C . ILE A 1 180 ? -7.416 3.593 16.080 1.00 91.19 180 ILE A C 1
ATOM 1448 O O . ILE A 1 180 ? -6.479 3.007 16.611 1.00 91.19 180 ILE A O 1
ATOM 1452 N N . LEU A 1 181 ? -7.884 4.741 16.579 1.00 92.06 181 LEU A N 1
ATOM 1453 C CA . LEU A 1 181 ? -7.301 5.377 17.767 1.00 92.06 181 LEU A CA 1
ATOM 1454 C C . LEU A 1 181 ? -7.383 4.474 19.011 1.00 92.06 181 LEU A C 1
ATOM 1456 O O . LEU A 1 181 ? -6.412 4.400 19.763 1.00 92.06 181 LEU A O 1
ATOM 1460 N N . ALA A 1 182 ? -8.481 3.734 19.191 1.00 90.06 182 ALA A N 1
ATOM 1461 C CA . ALA A 1 182 ? -8.625 2.739 20.255 1.00 90.06 182 ALA A CA 1
ATOM 1462 C C . ALA A 1 182 ? -7.629 1.577 20.125 1.00 90.06 182 ALA A C 1
ATOM 1464 O O . ALA A 1 182 ? -6.994 1.197 21.115 1.00 90.06 182 ALA A O 1
ATOM 1465 N N . MET A 1 183 ? -7.422 1.063 18.908 1.00 88.88 183 MET A N 1
ATOM 1466 C CA . MET A 1 183 ? -6.411 0.032 18.640 1.00 88.88 183 MET A CA 1
ATOM 1467 C C . MET A 1 183 ? -5.001 0.523 18.989 1.00 88.88 183 MET A C 1
ATOM 1469 O O . MET A 1 183 ? -4.243 -0.206 19.627 1.00 88.88 183 MET A O 1
ATOM 1473 N N . LEU A 1 184 ? -4.680 1.777 18.656 1.00 89.38 184 LEU A N 1
ATOM 1474 C CA . LEU A 1 184 ? -3.396 2.409 18.985 1.00 89.38 184 LEU A CA 1
ATOM 1475 C C . LEU A 1 184 ? -3.267 2.790 20.472 1.00 89.38 184 LEU A C 1
ATOM 1477 O O . LEU A 1 184 ? -2.164 3.070 20.930 1.00 89.38 184 LEU A O 1
ATOM 1481 N N . GLY A 1 185 ? -4.360 2.787 21.243 1.00 88.31 185 GLY A N 1
ATOM 1482 C CA . GLY A 1 185 ? -4.361 3.202 22.650 1.00 88.31 185 GLY A CA 1
ATOM 1483 C C . GLY A 1 185 ? -4.306 4.720 22.856 1.00 88.31 185 GLY A C 1
ATOM 1484 O O . GLY A 1 185 ? -3.786 5.173 23.868 1.00 88.31 185 GLY A O 1
ATOM 1485 N N . ARG A 1 186 ? -4.825 5.503 21.902 1.00 88.12 186 ARG A N 1
ATOM 1486 C CA . ARG A 1 186 ? -4.856 6.980 21.922 1.00 88.12 186 ARG A CA 1
ATOM 1487 C C . ARG A 1 186 ? -6.147 7.572 22.521 1.00 88.12 186 ARG A C 1
ATOM 1489 O O . ARG A 1 186 ? -6.498 8.698 22.175 1.00 88.12 186 ARG A O 1
ATOM 1496 N N . VAL A 1 187 ? -6.879 6.805 23.331 1.00 71.81 187 VAL A N 1
ATOM 1497 C CA . VAL A 1 187 ? -8.208 7.173 23.869 1.00 71.81 187 VAL A CA 1
ATOM 1498 C C . VAL A 1 187 ? -8.086 7.680 25.293 1.00 71.81 187 VAL A C 1
ATOM 1500 O O . VAL A 1 187 ? -7.408 6.989 26.084 1.00 71.81 187 VAL A O 1
#

Radius of gyration: 19.65 Å; chains: 1; bounding box: 45×38×54 Å

Secondary structure (DSSP, 8-state):
-HHHHHHHHHHHHHTTHHHHSTTHHHHTTSTT-----S-S---SSEEEE--GGGTTSSS--EEEEEEETTSSS-EEEEEEEEESSHHHHHHHHHHHHHHHTSEEEEEEE--HHHHHHHHHSGGG-EEEEETTEEEEEETTEEEEEETT-SSS-EEEEEEE---SSGGGHHHHHHHHHHHHHHHHT--

Sequence (187 aa):
MREWIVLLDDIRRLGAWTDVLRDAWALRQVPGRQAFSLLVSGESDRHWGPQFRDLGREDPPTYDFVADWSGDGREFRRGRVVAPRVSTWAIEFLVRYLFLSRSLQLELPASEPELARLRSLGPEVVASRIGDSELFEFDGGLVHVELGSAPGPTLRCYAPFREADRSGYYPAAGAFRQRILAMLGRV

Organism: NCBI:txid889268